Protein AF-A0A2R6KHN4-F1 (afdb_monomer)

Sequence (209 aa):
MDGQTFVEEIRSDKRTELDRLASEKALLAVTRADLSAGTILETVALTLEGLRATLEEWAGETAAGPAREAFAEGVAALGEERERIGAQLDAEPAGDPPAPVPTVREFEGTPERVGAAFVGHGLVFDGVLLQAVSFFVNEAERGRADLVRDLRSGASERVDEGGATLEAVCADADDWERADSAARAVVGAAYEDYRETLAGMGIDPKPVC

Mean predicted aligned error: 2.92 Å

Solvent-accessible surface area (backbone atoms only — not comparable to full-atom values): 10645 Å² total; per-residue (Å²): 136,50,25,67,60,52,54,50,50,51,51,63,75,43,37,70,50,49,56,50,42,40,29,84,62,27,58,41,29,76,36,73,65,47,91,42,75,64,45,51,51,37,49,51,36,34,39,33,49,45,45,26,54,49,29,49,51,49,30,70,74,42,65,94,50,66,67,24,51,51,25,49,51,48,28,52,54,30,48,53,54,35,52,62,49,51,76,75,48,98,64,82,75,84,82,77,45,51,78,34,45,67,61,40,64,72,49,84,50,70,46,22,35,38,22,12,57,21,35,15,41,18,58,49,47,34,21,45,31,54,40,52,27,52,48,25,53,75,72,66,37,59,71,62,20,51,53,35,48,54,51,32,49,55,28,50,51,38,26,54,50,24,18,58,42,44,55,75,69,41,87,51,70,68,39,47,52,42,13,49,53,31,15,50,48,22,42,49,46,33,43,48,52,42,38,53,46,26,46,74,72,75,38,74,70,62,74,86,127

pLDDT: mean 96.0, std 7.05, range [36.91, 98.88]

Secondary structure (DSSP, 8-state):
--HHHHHHHHHHHTHHHHHHHTSTHHHHHHTTT---HHHHHHHHHHHHHHHHHHHHHHHHHSPSSHHHHHHHHHHHHHHHHHHHHHTT-SS---SPPPTTHHHHTT--SHHHHHIIIIIIHHHHHHHHHHHHHHHHHHTT-HHHHHHHHHHHHHHHHHHHHHHHHHHHH--SHHHHHHHHHHHHHHHHHHHHHHHHHHHHTT--SSPP-

Radius of gyration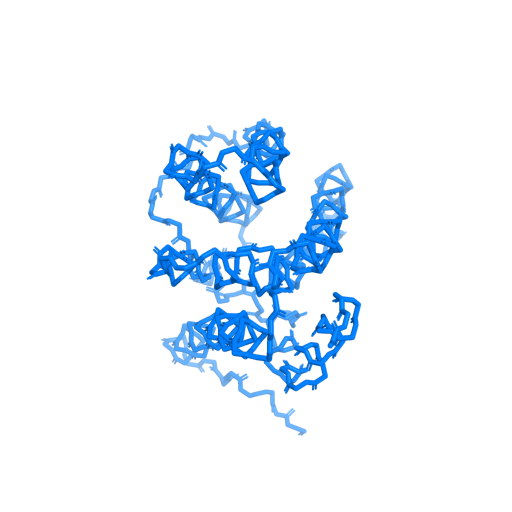: 16.44 Å; Cα contacts (8 Å, |Δi|>4): 298; chains: 1; bounding box: 42×33×44 Å

Structure (mmCIF, N/CA/C/O backbone):
data_AF-A0A2R6KHN4-F1
#
_entry.id   AF-A0A2R6KHN4-F1
#
loop_
_atom_site.group_PDB
_atom_site.id
_atom_site.type_symbol
_atom_site.label_atom_id
_atom_site.label_alt_id
_atom_site.label_comp_id
_atom_site.label_asym_id
_atom_site.label_entity_id
_atom_site.label_seq_id
_atom_site.pdbx_PDB_ins_code
_atom_site.Cartn_x
_atom_site.Cartn_y
_atom_site.Cartn_z
_atom_site.occupancy
_atom_site.B_iso_or_equiv
_atom_site.auth_seq_id
_atom_site.auth_comp_id
_atom_site.auth_asym_id
_atom_site.auth_atom_id
_atom_site.pdbx_PDB_model_num
ATOM 1 N N . MET A 1 1 ? 1.194 -6.419 -23.068 1.00 88.19 1 MET A N 1
ATOM 2 C CA . MET A 1 1 ? 0.317 -6.028 -21.954 1.00 88.19 1 MET A CA 1
ATOM 3 C C . MET A 1 1 ? 0.544 -4.546 -21.725 1.00 88.19 1 MET A C 1
ATOM 5 O O . MET A 1 1 ? 1.641 -4.088 -22.023 1.00 88.19 1 MET A O 1
ATOM 9 N N . ASP A 1 2 ? -0.483 -3.810 -21.324 1.00 95.50 2 ASP A N 1
ATOM 10 C CA . ASP A 1 2 ? -0.359 -2.425 -20.855 1.00 95.50 2 ASP A CA 1
ATOM 11 C C . ASP A 1 2 ? -0.608 -2.372 -19.342 1.00 95.50 2 ASP A C 1
ATOM 13 O O . ASP A 1 2 ? -1.112 -3.334 -18.752 1.00 95.50 2 ASP A O 1
ATOM 17 N N . GLY A 1 3 ? -0.216 -1.267 -18.713 1.00 96.62 3 GLY A N 1
ATOM 18 C CA . GLY A 1 3 ? -0.212 -1.111 -17.265 1.00 96.62 3 GLY A CA 1
ATOM 19 C C . GLY A 1 3 ? -1.612 -1.145 -16.664 1.00 96.62 3 GLY A C 1
ATOM 20 O O . GLY A 1 3 ? -1.812 -1.721 -15.595 1.00 96.62 3 GLY A O 1
ATOM 21 N N . GLN A 1 4 ? -2.604 -0.595 -17.367 1.00 97.06 4 GLN A N 1
ATOM 22 C CA . GLN A 1 4 ? -3.991 -0.649 -16.912 1.00 97.06 4 GLN A CA 1
ATOM 23 C C . GLN A 1 4 ? -4.519 -2.089 -16.935 1.00 97.06 4 GLN A C 1
ATOM 25 O O . GLN A 1 4 ? -5.078 -2.555 -15.941 1.00 97.06 4 GLN A O 1
ATOM 30 N N . THR A 1 5 ? -4.293 -2.809 -18.036 1.00 98.00 5 THR A N 1
ATOM 31 C CA . THR A 1 5 ? -4.670 -4.222 -18.166 1.00 98.00 5 THR A CA 1
ATOM 32 C C . THR A 1 5 ? -4.013 -5.064 -17.072 1.00 98.00 5 THR A C 1
ATOM 34 O O . THR A 1 5 ? -4.685 -5.876 -16.443 1.00 98.00 5 THR A O 1
ATOM 37 N N . PHE A 1 6 ? -2.73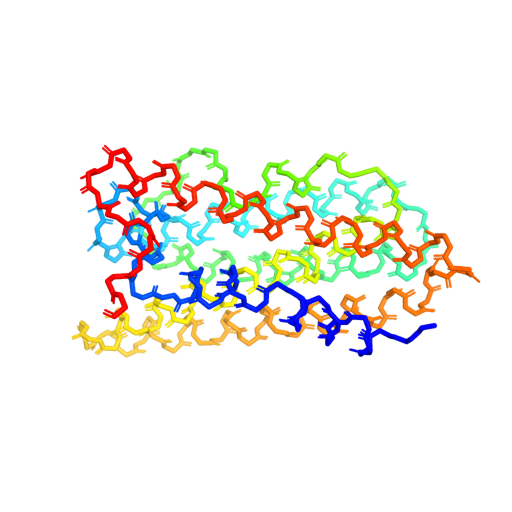2 -4.822 -16.776 1.00 98.44 6 PHE A N 1
ATOM 38 C CA . PHE A 1 6 ? -2.019 -5.480 -15.680 1.00 98.44 6 PHE A CA 1
ATOM 39 C C . PHE A 1 6 ? -2.718 -5.282 -14.325 1.00 98.44 6 PHE A C 1
ATOM 41 O O . PHE A 1 6 ? -3.030 -6.250 -13.630 1.00 98.44 6 PHE A O 1
ATOM 48 N N . VAL A 1 7 ? -3.022 -4.034 -13.950 1.00 98.50 7 VAL A N 1
ATOM 49 C CA . VAL A 1 7 ? -3.695 -3.726 -12.673 1.00 98.50 7 VAL A CA 1
ATOM 50 C C . VAL A 1 7 ? -5.078 -4.382 -12.600 1.00 98.50 7 VAL A C 1
ATOM 52 O O . VAL A 1 7 ? -5.467 -4.912 -11.554 1.00 98.50 7 VAL A O 1
ATOM 55 N N . GLU A 1 8 ? -5.833 -4.357 -13.699 1.00 98.25 8 GLU A N 1
ATOM 56 C CA . GLU A 1 8 ? -7.152 -4.986 -13.789 1.00 98.25 8 GLU A CA 1
ATOM 57 C C . GLU A 1 8 ? -7.081 -6.512 -13.639 1.00 98.25 8 GLU A C 1
ATOM 59 O O . GLU A 1 8 ? -7.911 -7.092 -12.930 1.00 98.25 8 GLU A O 1
ATOM 64 N N . GLU A 1 9 ? -6.077 -7.165 -14.227 1.00 98.31 9 GLU A N 1
ATOM 65 C CA . GLU A 1 9 ? -5.857 -8.607 -14.083 1.00 98.31 9 GLU A CA 1
ATOM 66 C C . GLU A 1 9 ? -5.551 -8.996 -12.632 1.00 98.31 9 GLU A C 1
ATOM 68 O O . GLU A 1 9 ? -6.182 -9.922 -12.109 1.00 98.31 9 GLU A O 1
ATOM 73 N N . ILE A 1 10 ? -4.677 -8.251 -11.944 1.00 98.50 10 ILE A N 1
ATOM 74 C CA . ILE A 1 10 ? -4.386 -8.473 -10.518 1.00 98.50 10 ILE A CA 1
ATOM 75 C C . ILE A 1 10 ? -5.655 -8.311 -9.677 1.00 98.50 10 ILE A C 1
ATOM 77 O O . ILE A 1 10 ? -5.981 -9.190 -8.876 1.00 98.50 10 ILE A O 1
ATOM 81 N N . ARG A 1 11 ? -6.408 -7.217 -9.876 1.00 98.12 11 ARG A N 1
ATOM 82 C CA . ARG A 1 11 ? -7.670 -6.967 -9.158 1.00 98.12 11 ARG A CA 1
ATOM 83 C C . ARG A 1 11 ? -8.686 -8.080 -9.389 1.00 98.12 11 ARG A C 1
ATOM 85 O O . ARG A 1 11 ? -9.368 -8.485 -8.450 1.00 98.12 11 ARG A O 1
ATOM 92 N N . SER A 1 12 ? -8.809 -8.559 -10.624 1.00 98.06 12 SER A N 1
ATOM 93 C CA . SER A 1 12 ? -9.770 -9.598 -10.987 1.00 98.06 12 SER A CA 1
ATOM 94 C C . SER A 1 12 ? -9.399 -10.952 -10.384 1.00 98.06 12 SER A C 1
ATOM 96 O O . SER A 1 12 ? -10.256 -11.610 -9.789 1.00 98.06 12 SER A O 1
ATOM 98 N N . ASP A 1 13 ? -8.138 -11.370 -10.510 1.00 98.12 13 ASP A N 1
ATOM 99 C CA . ASP A 1 13 ? -7.684 -12.666 -9.999 1.00 98.12 13 ASP A CA 1
ATOM 100 C C . ASP A 1 13 ? -7.669 -12.708 -8.469 1.00 98.12 13 ASP A C 1
ATOM 102 O O . ASP A 1 13 ? -8.169 -13.658 -7.867 1.00 98.12 13 ASP A O 1
ATOM 106 N N . LYS A 1 14 ? -7.173 -11.640 -7.833 1.00 98.19 14 LYS A N 1
ATOM 107 C CA . LYS A 1 14 ? -7.073 -11.519 -6.372 1.00 98.19 14 LYS A CA 1
ATOM 108 C C . LYS A 1 14 ? -8.294 -10.908 -5.708 1.00 98.19 14 LYS A C 1
ATOM 110 O O . LYS A 1 14 ? -8.234 -10.544 -4.536 1.00 98.19 14 LYS A O 1
ATOM 115 N N . ARG A 1 15 ? -9.422 -10.816 -6.415 1.00 97.56 15 ARG A N 1
ATOM 116 C CA . ARG A 1 15 ? -10.643 -10.179 -5.904 1.00 97.56 15 ARG A CA 1
ATOM 117 C C . ARG A 1 15 ? -11.072 -10.737 -4.551 1.00 97.56 15 ARG A C 1
ATOM 119 O O . ARG A 1 15 ? -11.425 -9.974 -3.666 1.00 97.56 15 ARG A O 1
ATOM 126 N N . THR A 1 16 ? -11.038 -12.059 -4.378 1.00 96.00 16 THR A N 1
ATOM 127 C CA . THR A 1 16 ? -11.494 -12.680 -3.124 1.00 96.00 16 THR A CA 1
ATOM 128 C C . THR A 1 16 ? -10.612 -12.264 -1.951 1.00 96.00 16 THR A C 1
ATOM 130 O O . THR A 1 16 ? -11.123 -11.923 -0.887 1.00 96.00 16 THR A O 1
ATOM 133 N N . GLU A 1 17 ? -9.297 -12.298 -2.134 1.00 97.62 17 GLU A N 1
ATOM 134 C CA . GLU A 1 17 ? -8.315 -11.879 -1.143 1.00 97.62 17 GLU A CA 1
ATOM 135 C C . GLU A 1 17 ? -8.441 -10.380 -0.845 1.00 97.62 17 GLU A C 1
ATOM 137 O O . GLU A 1 17 ? -8.559 -10.001 0.318 1.00 97.62 17 GLU A O 1
ATOM 142 N N . LEU A 1 18 ? -8.516 -9.536 -1.877 1.00 97.94 18 LEU A N 1
ATOM 143 C CA . LEU A 1 18 ? -8.668 -8.086 -1.736 1.00 97.94 18 LEU A CA 1
ATOM 144 C C . LEU A 1 18 ? -9.980 -7.708 -1.031 1.00 97.94 18 LEU A C 1
ATOM 146 O O . LEU A 1 18 ? -9.959 -6.896 -0.111 1.00 97.94 18 LEU A O 1
ATOM 150 N N . ASP A 1 19 ? -11.102 -8.357 -1.355 1.00 96.44 19 ASP A N 1
ATOM 151 C CA . ASP A 1 19 ? -12.388 -8.136 -0.677 1.00 96.44 19 ASP A CA 1
ATOM 152 C C . ASP A 1 19 ? -12.317 -8.500 0.820 1.00 96.44 19 ASP A C 1
ATOM 154 O O . ASP A 1 19 ? -12.990 -7.898 1.660 1.00 96.44 19 ASP A O 1
ATOM 158 N N . ARG A 1 20 ? -11.502 -9.498 1.188 1.00 95.06 20 ARG A N 1
ATOM 159 C CA . ARG A 1 20 ? -11.277 -9.885 2.593 1.00 95.06 20 ARG A CA 1
ATOM 160 C C . ARG A 1 20 ? -10.390 -8.874 3.306 1.00 95.06 20 ARG A C 1
ATOM 162 O O . ARG A 1 20 ? -10.719 -8.473 4.424 1.00 95.06 20 ARG A O 1
ATOM 169 N N . LEU A 1 21 ? -9.320 -8.444 2.645 1.00 96.00 21 LEU A N 1
ATOM 170 C CA . LEU A 1 21 ? -8.391 -7.420 3.124 1.00 96.00 21 LEU A CA 1
ATOM 171 C C . LEU A 1 21 ? -9.031 -6.025 3.200 1.00 96.00 21 LEU A C 1
ATOM 173 O O . LEU A 1 21 ? -8.544 -5.173 3.932 1.00 96.00 21 LEU A O 1
ATOM 177 N N . ALA A 1 22 ? -10.155 -5.812 2.517 1.00 95.56 22 ALA A N 1
ATOM 178 C CA . ALA A 1 22 ? -10.977 -4.609 2.602 1.00 95.56 22 ALA A CA 1
ATOM 179 C C . ALA A 1 22 ? -12.238 -4.788 3.470 1.00 95.56 22 ALA A C 1
ATOM 181 O O . ALA A 1 22 ? -13.114 -3.925 3.454 1.00 95.56 22 ALA A O 1
ATOM 182 N N . SER A 1 23 ? -12.377 -5.895 4.209 1.00 94.38 23 SER A N 1
ATOM 183 C CA . SER A 1 23 ? -13.542 -6.156 5.074 1.00 94.38 23 SER A CA 1
ATOM 184 C C . SER A 1 23 ? -13.407 -5.511 6.456 1.00 94.38 23 SER A C 1
ATOM 186 O O . SER A 1 23 ? -12.303 -5.215 6.891 1.00 94.38 23 SER A O 1
ATOM 188 N N . GLU A 1 24 ? -14.499 -5.391 7.216 1.00 89.12 24 GLU A N 1
ATOM 189 C CA . GLU A 1 24 ? -14.478 -4.868 8.602 1.00 89.12 24 GLU A CA 1
ATOM 190 C C . GLU A 1 24 ? -13.469 -5.592 9.515 1.00 89.12 24 GLU A C 1
ATOM 192 O O . GLU A 1 24 ? -12.902 -5.006 10.436 1.00 89.12 24 GLU A O 1
ATOM 197 N N . LYS A 1 25 ? -13.192 -6.874 9.237 1.00 90.94 25 LYS A N 1
ATOM 198 C CA . LYS A 1 25 ? -12.211 -7.672 9.984 1.00 90.94 25 LYS A CA 1
ATOM 199 C C . LYS A 1 25 ? -10.756 -7.321 9.652 1.00 90.94 25 LYS A C 1
ATOM 201 O O . LYS A 1 25 ? -9.865 -7.783 10.356 1.00 90.94 25 LYS A O 1
ATOM 206 N N . ALA A 1 26 ? -10.495 -6.550 8.597 1.00 90.00 26 ALA A N 1
ATOM 207 C CA . ALA A 1 26 ? -9.141 -6.170 8.206 1.00 90.00 26 ALA A CA 1
ATOM 208 C C . ALA A 1 26 ? -8.448 -5.365 9.305 1.00 90.00 26 ALA A C 1
ATOM 210 O O . ALA A 1 26 ? -7.316 -5.686 9.650 1.00 90.00 26 ALA A O 1
ATOM 211 N N . LEU A 1 27 ? -9.150 -4.407 9.929 1.00 92.25 27 LEU A N 1
ATOM 212 C CA . LEU A 1 27 ? -8.589 -3.652 11.052 1.00 92.25 27 LEU A CA 1
ATOM 213 C C . LEU A 1 27 ? -8.263 -4.554 12.242 1.00 92.25 27 LEU A C 1
ATOM 215 O O . LEU A 1 27 ? -7.188 -4.424 12.806 1.00 92.25 27 LEU A O 1
ATOM 219 N N . LEU A 1 28 ? -9.131 -5.520 12.570 1.00 92.44 28 LEU A N 1
ATOM 220 C CA . LEU A 1 28 ? -8.852 -6.487 13.641 1.00 92.44 28 LEU A CA 1
ATOM 221 C C . LEU A 1 28 ? -7.560 -7.265 13.388 1.00 92.44 28 LEU A C 1
ATOM 223 O O . LEU A 1 28 ? -6.801 -7.498 14.326 1.00 92.44 28 LEU A O 1
ATOM 227 N N . ALA A 1 29 ? -7.322 -7.668 12.139 1.00 92.25 29 ALA A N 1
ATOM 228 C CA . ALA A 1 29 ? -6.103 -8.368 11.770 1.00 92.25 29 ALA A CA 1
ATOM 229 C C . ALA A 1 29 ? -4.881 -7.448 11.894 1.00 92.25 29 ALA A C 1
ATOM 231 O O . ALA A 1 29 ? -3.979 -7.732 12.679 1.00 92.25 29 ALA A O 1
ATOM 232 N N . VAL A 1 30 ? -4.874 -6.307 11.199 1.00 89.50 30 VAL A N 1
ATOM 233 C CA . VAL A 1 30 ? -3.680 -5.446 11.149 1.00 89.50 30 VAL A CA 1
ATOM 234 C C . VAL A 1 30 ? -3.340 -4.818 12.504 1.00 89.50 30 VAL A C 1
ATOM 236 O O . VAL A 1 30 ? -2.164 -4.631 12.800 1.00 89.50 30 VAL A O 1
ATOM 239 N N . THR A 1 31 ? -4.332 -4.565 13.368 1.00 91.81 31 THR A N 1
ATOM 240 C CA . THR A 1 31 ? -4.103 -4.027 14.721 1.00 91.81 31 THR A CA 1
ATOM 241 C C . THR A 1 31 ? -4.014 -5.095 15.810 1.00 91.81 31 THR A C 1
ATOM 243 O O . THR A 1 31 ? -3.959 -4.772 16.997 1.00 91.81 31 THR A O 1
ATOM 246 N N . ARG A 1 32 ? -4.012 -6.383 15.443 1.00 89.25 32 ARG A N 1
ATOM 247 C CA . ARG A 1 32 ? -3.953 -7.511 16.387 1.00 89.25 32 ARG A CA 1
ATOM 248 C C . ARG A 1 32 ? -5.001 -7.414 17.510 1.00 89.25 32 ARG A C 1
ATOM 250 O O . ARG A 1 32 ? -4.704 -7.664 18.676 1.00 89.25 32 ARG A O 1
ATOM 257 N N . ALA A 1 33 ? -6.240 -7.103 17.124 1.00 88.75 33 ALA A N 1
ATOM 258 C CA . ALA A 1 33 ? -7.430 -6.908 17.963 1.00 88.75 33 ALA A CA 1
ATOM 259 C C . ALA A 1 33 ? -7.472 -5.638 18.831 1.00 88.75 33 ALA A C 1
ATOM 261 O O . ALA A 1 33 ? -8.489 -5.403 19.489 1.00 88.75 33 ALA A O 1
ATOM 262 N N . ASP A 1 34 ? -6.444 -4.790 18.811 1.00 92.12 34 ASP A N 1
ATOM 263 C CA . ASP A 1 34 ? -6.503 -3.486 19.468 1.00 92.12 34 ASP A CA 1
ATOM 264 C C . ASP A 1 34 ? -7.070 -2.427 18.510 1.00 92.12 34 ASP A C 1
ATOM 266 O O . ASP A 1 34 ? -6.362 -1.811 17.715 1.00 92.12 34 ASP A O 1
ATOM 270 N N . LEU A 1 35 ? -8.394 -2.258 18.529 1.00 92.06 35 LEU A N 1
ATOM 271 C CA . LEU A 1 35 ? -9.104 -1.280 17.697 1.00 92.06 35 LEU A CA 1
ATOM 272 C C . LEU A 1 35 ? -9.161 0.098 18.364 1.00 92.06 35 LEU A C 1
ATOM 274 O O . LEU A 1 35 ? -10.237 0.605 18.684 1.00 92.06 35 LEU A O 1
ATOM 278 N N . SER A 1 36 ? -7.996 0.707 18.564 1.00 95.19 36 SER A N 1
ATOM 279 C CA . SER A 1 36 ? -7.885 2.101 18.987 1.00 95.19 36 SER A CA 1
ATOM 280 C C . SER A 1 36 ? -7.469 2.999 17.818 1.00 95.19 36 SER A C 1
ATOM 282 O O . SER A 1 36 ? -6.749 2.576 16.912 1.00 95.19 36 SER A O 1
ATOM 284 N N . ALA A 1 37 ? -7.884 4.269 17.851 1.00 96.00 37 ALA A N 1
ATOM 285 C CA . ALA A 1 37 ? -7.446 5.266 16.873 1.00 96.00 37 ALA A CA 1
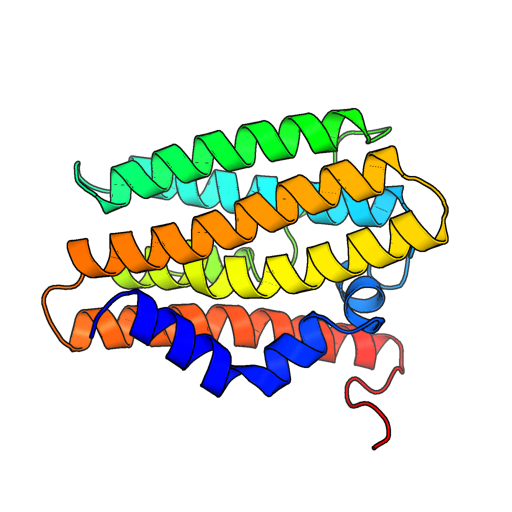ATOM 286 C C . ALA A 1 37 ? -5.912 5.362 16.790 1.00 96.00 37 ALA A C 1
ATOM 288 O O . ALA A 1 37 ? -5.361 5.455 15.695 1.00 96.00 37 ALA A O 1
ATOM 289 N N . GLY A 1 38 ? -5.232 5.307 17.942 1.00 96.06 38 GLY A N 1
ATOM 290 C CA . GLY A 1 38 ? -3.772 5.346 18.020 1.00 96.06 38 GLY A CA 1
ATOM 291 C C . GLY A 1 38 ? -3.133 4.144 17.332 1.00 96.06 38 GLY A C 1
ATOM 292 O O . GLY A 1 38 ? -2.288 4.328 16.465 1.00 96.06 38 GLY A O 1
ATOM 293 N N . THR A 1 39 ? -3.606 2.932 17.628 1.00 96.38 39 THR A N 1
ATOM 294 C CA . THR A 1 39 ? -3.071 1.683 17.061 1.00 96.38 39 THR A CA 1
ATOM 295 C C . THR A 1 39 ? -3.275 1.610 15.545 1.00 96.38 39 THR A C 1
ATOM 297 O O . THR A 1 39 ? -2.389 1.167 14.811 1.00 96.38 39 THR A O 1
ATOM 300 N N . ILE A 1 40 ? -4.417 2.094 15.043 1.00 97.06 40 ILE A N 1
ATOM 301 C CA . ILE A 1 40 ? -4.679 2.185 13.598 1.00 97.06 40 ILE A CA 1
ATOM 302 C C . ILE A 1 40 ? -3.689 3.150 12.934 1.00 97.06 40 ILE A C 1
ATOM 304 O O . ILE A 1 40 ? -3.060 2.795 11.937 1.00 97.06 40 ILE A O 1
ATOM 308 N N . LEU A 1 41 ? -3.529 4.359 13.482 1.00 97.75 41 LEU A N 1
ATOM 309 C CA . LEU A 1 41 ? -2.608 5.360 12.935 1.00 97.75 41 LEU A CA 1
ATOM 310 C C . LEU A 1 41 ? -1.147 4.904 13.023 1.00 97.75 41 LEU A C 1
ATOM 312 O O . LEU A 1 41 ? -0.391 5.138 12.085 1.00 97.75 41 LEU A O 1
ATOM 316 N N . GLU A 1 42 ? -0.761 4.219 14.097 1.00 97.62 42 GLU A N 1
ATOM 317 C CA . GLU A 1 42 ? 0.576 3.645 14.262 1.00 97.62 42 GLU A CA 1
ATOM 318 C C . GLU A 1 42 ? 0.847 2.568 13.205 1.00 97.62 42 GLU A C 1
ATOM 320 O O . GLU A 1 42 ? 1.883 2.593 12.546 1.00 97.62 42 GLU A O 1
ATOM 325 N N . THR A 1 43 ? -0.120 1.680 12.959 1.00 97.00 43 THR A N 1
ATOM 326 C CA . THR A 1 43 ? -0.021 0.648 11.913 1.00 97.00 43 THR A CA 1
ATOM 327 C C . THR A 1 43 ? 0.158 1.272 10.525 1.00 97.00 43 THR A C 1
ATOM 329 O O . THR A 1 43 ? 1.012 0.843 9.744 1.00 97.00 43 THR A O 1
ATOM 332 N N . VAL A 1 44 ? -0.613 2.321 10.218 1.00 98.12 44 VAL A N 1
ATOM 333 C CA . VAL A 1 44 ? -0.474 3.097 8.975 1.00 98.12 44 VAL A CA 1
ATOM 334 C C . VAL A 1 44 ? 0.912 3.742 8.901 1.00 98.12 44 VAL A C 1
ATOM 336 O O . VAL A 1 44 ? 1.578 3.634 7.875 1.00 98.12 44 VAL A O 1
ATOM 339 N N . ALA A 1 45 ? 1.379 4.359 9.987 1.00 98.44 45 ALA A N 1
ATOM 340 C CA . ALA A 1 45 ? 2.678 5.017 10.047 1.00 98.44 45 ALA A CA 1
ATOM 341 C C . ALA A 1 45 ? 3.842 4.043 9.799 1.00 98.44 45 ALA A C 1
ATOM 343 O O . ALA A 1 45 ? 4.700 4.332 8.966 1.00 98.44 45 ALA A O 1
ATOM 344 N N . LEU A 1 46 ? 3.834 2.878 10.455 1.00 98.25 46 LEU A N 1
ATOM 345 C CA . LEU A 1 46 ? 4.839 1.827 10.263 1.00 98.25 46 LEU A CA 1
ATOM 346 C C . LEU A 1 46 ? 4.827 1.286 8.828 1.00 98.25 46 LEU A C 1
ATOM 348 O O . LEU A 1 46 ? 5.885 1.046 8.251 1.00 98.25 46 LEU A O 1
ATOM 352 N N . THR A 1 47 ? 3.644 1.144 8.223 1.00 98.38 47 THR A N 1
ATOM 353 C CA . THR A 1 47 ? 3.510 0.713 6.821 1.00 98.38 47 THR A CA 1
ATOM 354 C C . THR A 1 47 ? 4.145 1.725 5.865 1.00 98.38 47 THR A C 1
ATOM 356 O O . THR A 1 47 ? 4.964 1.351 5.024 1.00 98.38 47 THR A O 1
ATOM 359 N N . LEU A 1 48 ? 3.810 3.013 6.018 1.00 98.56 48 LE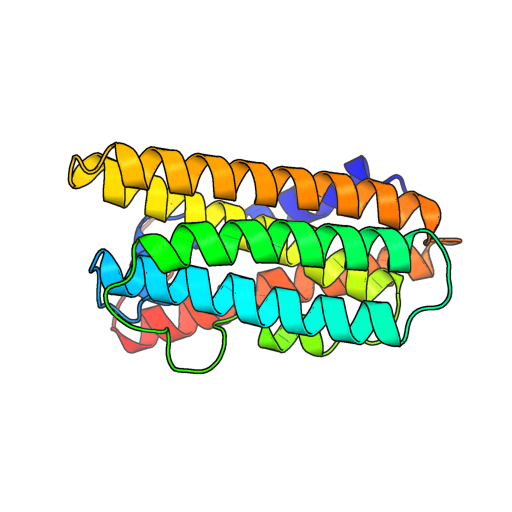U A N 1
ATOM 360 C CA . LEU A 1 48 ? 4.359 4.098 5.198 1.00 98.56 48 LEU A CA 1
ATOM 361 C C . LEU A 1 48 ? 5.881 4.192 5.338 1.00 98.56 48 LEU A C 1
ATOM 363 O O . LEU A 1 48 ? 6.590 4.324 4.343 1.00 98.56 48 LEU A O 1
ATOM 367 N N . GLU A 1 49 ? 6.384 4.106 6.567 1.00 98.38 49 GLU A N 1
ATOM 368 C CA . GLU A 1 49 ? 7.809 4.196 6.877 1.00 98.38 49 GLU A CA 1
ATOM 369 C C . GLU A 1 49 ? 8.599 3.011 6.311 1.00 98.38 49 GLU A C 1
ATOM 371 O O . GLU A 1 49 ? 9.615 3.212 5.643 1.00 98.38 49 GLU A O 1
ATOM 376 N N . GLY A 1 50 ? 8.100 1.786 6.492 1.00 98.56 50 GLY A N 1
ATOM 377 C CA . GLY A 1 50 ? 8.738 0.586 5.958 1.00 98.56 50 GLY A CA 1
ATOM 378 C C . GLY A 1 50 ? 8.750 0.540 4.428 1.00 98.56 50 GLY A C 1
ATOM 379 O O . GLY A 1 50 ? 9.776 0.204 3.826 1.00 98.56 50 GLY A O 1
ATOM 380 N N . LEU A 1 51 ? 7.643 0.922 3.780 1.00 98.69 51 LEU A N 1
ATOM 381 C CA . LEU A 1 51 ? 7.602 1.009 2.321 1.00 98.69 51 LEU A CA 1
ATOM 382 C C . LEU A 1 51 ? 8.536 2.114 1.812 1.00 98.69 51 LEU A C 1
ATOM 384 O O . LEU A 1 51 ? 9.311 1.873 0.889 1.00 98.69 51 LEU A O 1
ATOM 388 N N . ARG A 1 52 ? 8.525 3.296 2.441 1.00 98.75 52 ARG A N 1
ATOM 389 C CA . ARG A 1 52 ? 9.411 4.408 2.072 1.00 98.75 52 ARG A CA 1
ATOM 390 C C . ARG A 1 52 ? 10.880 4.007 2.157 1.00 98.75 52 ARG A C 1
ATOM 392 O O . ARG A 1 52 ? 11.616 4.258 1.209 1.00 98.75 52 ARG A O 1
ATOM 399 N N . ALA A 1 53 ? 11.297 3.373 3.253 1.00 98.69 53 ALA A N 1
ATOM 400 C CA . ALA A 1 53 ? 12.673 2.909 3.423 1.00 98.69 53 ALA A CA 1
ATOM 401 C C . ALA A 1 53 ? 13.077 1.906 2.328 1.00 98.69 53 ALA A C 1
ATOM 403 O O . ALA A 1 53 ? 14.193 1.956 1.814 1.00 98.69 53 ALA A O 1
ATOM 404 N N . THR A 1 54 ? 12.147 1.033 1.927 1.00 98.75 54 THR A N 1
ATOM 405 C CA . THR A 1 54 ? 12.354 0.073 0.834 1.00 98.75 54 THR A CA 1
ATOM 406 C C . THR A 1 54 ? 12.529 0.781 -0.513 1.00 98.75 54 THR A C 1
ATOM 408 O O . THR A 1 54 ? 13.477 0.492 -1.242 1.00 98.75 54 THR A O 1
ATOM 411 N N . LEU A 1 55 ? 11.670 1.756 -0.832 1.00 98.81 55 LEU A N 1
ATOM 412 C CA . LEU A 1 55 ? 11.785 2.531 -2.071 1.00 98.81 55 LEU A CA 1
ATOM 413 C C . LEU A 1 55 ? 13.051 3.398 -2.108 1.00 98.81 55 LEU A C 1
ATOM 415 O O . LEU A 1 55 ? 13.663 3.530 -3.164 1.00 98.81 55 LEU A O 1
ATOM 419 N N . GLU A 1 56 ? 13.474 3.962 -0.974 1.00 98.75 56 GLU A N 1
ATOM 420 C CA . GLU A 1 56 ? 14.690 4.780 -0.877 1.00 98.75 56 GLU A CA 1
ATOM 421 C C . GLU A 1 56 ? 15.949 3.959 -1.180 1.00 98.75 56 GLU A C 1
ATOM 423 O O . GLU A 1 56 ? 16.806 4.386 -1.960 1.00 98.75 56 GLU A O 1
ATOM 428 N N . GLU A 1 57 ? 16.028 2.748 -0.631 1.00 98.62 57 GLU A N 1
ATOM 429 C CA . GLU A 1 57 ? 17.093 1.791 -0.929 1.00 98.62 57 GLU A CA 1
ATOM 430 C C . GLU A 1 57 ? 17.113 1.427 -2.418 1.00 98.62 57 GLU A C 1
ATOM 432 O O . GLU A 1 57 ? 18.139 1.577 -3.088 1.00 98.62 57 GLU A O 1
ATOM 437 N N . TRP A 1 58 ? 15.963 1.044 -2.978 1.00 98.62 58 TRP A N 1
ATOM 438 C CA . TRP A 1 58 ? 15.868 0.678 -4.390 1.00 98.62 58 TRP A CA 1
ATOM 439 C C . TRP A 1 58 ? 16.169 1.843 -5.330 1.00 98.62 58 TRP A C 1
ATOM 441 O O . TRP A 1 58 ? 16.824 1.642 -6.355 1.00 98.62 58 TRP A O 1
ATOM 451 N N . ALA A 1 59 ? 15.756 3.065 -4.994 1.00 98.31 59 ALA A N 1
ATOM 452 C CA . ALA A 1 59 ? 16.121 4.261 -5.745 1.00 98.31 59 ALA A CA 1
ATOM 453 C C . ALA A 1 59 ? 17.643 4.478 -5.742 1.00 98.31 59 ALA A C 1
ATOM 455 O O . ALA A 1 59 ? 18.205 4.903 -6.752 1.00 98.31 59 ALA A O 1
ATOM 456 N N . GLY A 1 60 ? 18.330 4.161 -4.640 1.00 97.56 60 GLY A N 1
ATOM 457 C CA . GLY A 1 60 ? 19.790 4.205 -4.539 1.00 97.56 60 GLY A CA 1
ATOM 458 C C . GLY A 1 60 ? 20.495 3.234 -5.490 1.00 97.56 60 GLY A C 1
ATOM 459 O O . GLY A 1 60 ? 21.463 3.621 -6.150 1.00 97.56 60 GLY A O 1
ATOM 460 N N . GLU A 1 61 ? 19.975 2.012 -5.600 1.00 96.94 61 GLU A N 1
ATOM 461 C CA . GLU A 1 61 ? 20.543 0.907 -6.388 1.00 96.94 61 GLU A CA 1
ATOM 462 C C . GLU A 1 61 ? 20.178 0.941 -7.879 1.00 96.94 61 GLU A C 1
ATOM 464 O O . GLU A 1 61 ? 20.921 0.433 -8.720 1.00 96.94 61 GLU A O 1
ATOM 469 N N . THR A 1 62 ? 19.030 1.527 -8.220 1.00 96.06 62 THR A N 1
ATOM 470 C CA . THR A 1 62 ? 18.493 1.506 -9.586 1.00 96.06 62 THR A CA 1
ATOM 471 C C . THR A 1 62 ? 19.186 2.552 -10.457 1.00 96.06 62 THR A C 1
ATOM 473 O O . THR A 1 62 ? 19.396 3.696 -10.045 1.00 96.06 62 THR A O 1
ATOM 476 N N . ALA A 1 63 ? 19.548 2.183 -11.688 1.00 94.69 63 ALA A N 1
ATOM 477 C CA . ALA A 1 63 ? 20.109 3.119 -12.661 1.00 94.69 63 ALA A CA 1
ATOM 478 C C . ALA A 1 63 ? 19.119 4.252 -12.995 1.00 94.69 63 ALA A C 1
ATOM 480 O O . ALA A 1 63 ? 17.910 4.102 -12.843 1.00 94.69 63 ALA A O 1
ATOM 481 N N . ALA A 1 64 ? 19.630 5.394 -13.462 1.00 95.25 64 ALA A N 1
ATOM 482 C CA . ALA A 1 64 ? 18.777 6.506 -13.880 1.00 95.25 64 ALA A CA 1
ATOM 483 C C . ALA A 1 64 ? 17.805 6.071 -14.991 1.00 95.25 64 ALA A C 1
ATOM 485 O O . ALA A 1 64 ? 18.219 5.460 -15.978 1.00 95.25 64 ALA A O 1
ATOM 486 N N . GLY A 1 65 ? 16.526 6.394 -14.814 1.00 97.12 65 GLY A N 1
ATOM 487 C CA . GLY A 1 65 ? 15.443 6.007 -15.707 1.00 97.12 65 GLY A CA 1
ATOM 488 C C . GLY A 1 65 ? 14.099 5.947 -14.974 1.00 97.12 65 GLY A C 1
ATOM 489 O O . GLY A 1 65 ? 14.053 6.234 -13.774 1.00 97.12 65 GLY A O 1
ATOM 490 N N . PRO A 1 66 ? 13.030 5.517 -15.670 1.00 97.94 66 PRO A N 1
ATOM 491 C CA . PRO A 1 66 ? 11.655 5.603 -15.173 1.00 97.94 66 PRO A CA 1
ATOM 492 C C . PRO A 1 66 ? 11.436 4.940 -13.808 1.00 97.94 66 PRO A C 1
ATOM 494 O O . PRO A 1 66 ? 10.812 5.526 -12.936 1.00 97.94 66 PRO A O 1
ATOM 497 N N . ALA A 1 67 ? 12.018 3.758 -13.569 1.00 98.00 67 ALA A N 1
ATOM 498 C CA . ALA A 1 67 ? 11.885 3.083 -12.275 1.00 98.00 67 ALA A CA 1
ATOM 499 C C . ALA A 1 67 ? 12.506 3.871 -11.114 1.00 98.00 67 ALA A C 1
ATOM 501 O O . ALA A 1 67 ? 11.918 3.958 -10.042 1.00 98.00 67 ALA A O 1
ATOM 502 N N . ARG A 1 68 ? 13.697 4.453 -11.310 1.00 98.50 68 ARG A N 1
ATOM 503 C CA . ARG A 1 68 ? 14.353 5.248 -10.263 1.00 98.50 68 ARG A CA 1
ATOM 504 C C . ARG A 1 68 ? 13.561 6.522 -9.967 1.00 98.50 68 ARG A C 1
ATOM 506 O O . ARG A 1 68 ? 13.500 6.924 -8.810 1.00 98.50 68 ARG A O 1
ATOM 513 N N . GLU A 1 69 ? 13.000 7.146 -11.001 1.00 98.56 69 GLU A N 1
ATOM 514 C CA . GLU A 1 69 ? 12.134 8.323 -10.875 1.00 98.56 69 GLU A CA 1
ATOM 515 C C . GLU A 1 69 ? 10.877 7.978 -10.068 1.00 98.56 69 GLU A C 1
ATOM 517 O O . GLU A 1 69 ? 10.670 8.589 -9.023 1.00 98.56 69 GLU A O 1
ATOM 522 N N . ALA A 1 70 ? 10.157 6.915 -10.440 1.00 98.69 70 ALA A N 1
ATOM 523 C CA . ALA A 1 70 ? 8.982 6.440 -9.706 1.00 98.69 70 ALA A CA 1
ATOM 524 C C . ALA A 1 70 ? 9.300 6.095 -8.239 1.00 98.69 70 ALA A C 1
ATOM 526 O O . ALA A 1 70 ? 8.586 6.482 -7.316 1.00 98.69 70 ALA A O 1
ATOM 527 N N . PHE A 1 71 ? 10.423 5.416 -7.970 1.00 98.81 71 PHE A N 1
ATOM 528 C CA . PHE A 1 71 ? 10.841 5.137 -6.591 1.00 98.81 71 PHE A CA 1
ATOM 529 C C . PHE A 1 71 ? 11.112 6.420 -5.798 1.00 98.81 71 PHE A C 1
ATOM 531 O O . PHE A 1 71 ? 10.701 6.517 -4.645 1.00 98.81 71 PHE A O 1
ATOM 538 N N . ALA A 1 72 ? 11.769 7.416 -6.395 1.00 98.75 72 ALA A N 1
ATOM 539 C CA . ALA A 1 72 ? 12.044 8.688 -5.732 1.00 98.75 72 ALA A CA 1
ATOM 540 C C . ALA A 1 72 ? 10.767 9.512 -5.478 1.00 98.75 72 ALA A C 1
ATOM 542 O O . ALA A 1 72 ? 10.631 10.109 -4.407 1.00 98.75 72 ALA A O 1
ATOM 543 N N . GLU A 1 73 ? 9.828 9.522 -6.426 1.00 98.62 73 GLU A N 1
ATOM 544 C CA . GLU A 1 73 ? 8.517 10.162 -6.271 1.00 98.62 73 GLU A CA 1
ATOM 545 C C . GLU A 1 73 ? 7.698 9.473 -5.171 1.00 98.62 73 GLU A C 1
ATOM 547 O O . GLU A 1 73 ? 7.214 10.140 -4.251 1.00 98.62 73 GLU A O 1
ATOM 552 N N . GLY A 1 74 ? 7.669 8.137 -5.166 1.00 98.62 74 GLY A N 1
ATOM 553 C CA . GLY A 1 74 ? 7.069 7.342 -4.098 1.00 98.62 74 GLY A CA 1
ATOM 554 C C . GLY A 1 74 ? 7.677 7.631 -2.720 1.00 98.62 74 GLY A C 1
ATOM 555 O O . GLY A 1 74 ? 6.941 7.792 -1.746 1.00 98.62 74 GLY A O 1
ATOM 556 N N . VAL A 1 75 ? 9.004 7.774 -2.617 1.00 98.88 75 VAL A N 1
ATOM 557 C CA . VAL A 1 75 ? 9.681 8.162 -1.362 1.00 98.88 75 VAL A CA 1
ATOM 558 C C . VAL A 1 75 ? 9.202 9.524 -0.862 1.00 98.88 75 VAL A C 1
ATOM 560 O O . VAL A 1 75 ? 8.942 9.675 0.336 1.00 98.88 75 VAL A O 1
ATOM 563 N N . ALA A 1 76 ? 9.087 10.511 -1.754 1.00 98.62 76 ALA A N 1
ATOM 564 C CA . ALA A 1 76 ? 8.622 11.847 -1.397 1.00 98.62 76 ALA A CA 1
ATOM 565 C C . ALA A 1 76 ? 7.164 11.817 -0.915 1.00 98.62 76 ALA A C 1
ATOM 567 O O . ALA A 1 76 ? 6.876 12.297 0.184 1.00 98.62 76 ALA A O 1
ATOM 568 N N . ALA A 1 77 ? 6.273 11.175 -1.677 1.00 98.44 77 ALA A N 1
ATOM 569 C CA . ALA A 1 77 ? 4.855 11.064 -1.346 1.00 98.44 77 ALA A CA 1
ATOM 570 C C . ALA A 1 77 ? 4.628 10.363 0.005 1.00 98.44 77 ALA A C 1
ATOM 572 O O . ALA A 1 77 ? 3.947 10.895 0.883 1.00 98.44 77 ALA A O 1
ATOM 573 N N . LEU A 1 78 ? 5.266 9.207 0.220 1.00 98.62 78 LEU A N 1
ATOM 574 C CA . LEU A 1 78 ? 5.168 8.470 1.484 1.00 98.62 78 LEU A CA 1
ATOM 575 C C . LEU A 1 78 ? 5.751 9.266 2.658 1.00 98.62 78 LEU A C 1
ATOM 577 O O . LEU A 1 78 ? 5.270 9.151 3.784 1.00 98.62 78 LEU A O 1
ATOM 581 N N . GLY A 1 79 ? 6.780 10.082 2.414 1.00 98.56 79 GLY A N 1
ATOM 582 C CA . GLY A 1 79 ? 7.352 10.962 3.427 1.00 98.56 79 GLY A CA 1
ATOM 583 C C . GLY A 1 79 ? 6.372 12.025 3.911 1.00 98.56 79 GLY A C 1
ATOM 584 O O . GLY A 1 79 ? 6.228 12.206 5.120 1.00 98.56 79 GLY A O 1
ATOM 585 N N . GLU A 1 80 ? 5.658 12.669 2.989 1.00 98.56 80 GLU A N 1
ATOM 586 C CA . GLU A 1 80 ? 4.611 13.633 3.333 1.00 98.56 80 GLU A CA 1
ATOM 587 C C . GLU A 1 80 ? 3.434 12.971 4.060 1.00 98.56 80 GLU A C 1
ATOM 589 O O . GLU A 1 80 ? 2.954 13.488 5.071 1.00 98.56 80 GLU A O 1
ATOM 594 N N . GLU A 1 81 ? 2.972 11.813 3.583 1.00 98.50 81 GLU A N 1
ATOM 595 C CA . GLU A 1 81 ? 1.896 11.050 4.230 1.00 98.50 81 GLU A CA 1
ATOM 596 C C . GLU A 1 81 ? 2.280 10.659 5.663 1.00 98.50 81 GLU A C 1
ATOM 598 O O . GLU A 1 81 ? 1.490 10.826 6.598 1.00 98.50 81 GLU A O 1
ATOM 603 N N . ARG A 1 82 ? 3.522 10.201 5.856 1.00 98.06 82 ARG A N 1
ATOM 604 C CA . ARG A 1 82 ? 4.051 9.809 7.163 1.00 98.06 82 ARG A CA 1
ATOM 605 C C . ARG A 1 82 ? 4.179 10.986 8.125 1.00 98.06 82 ARG A C 1
ATOM 607 O O . ARG A 1 82 ? 3.903 10.813 9.314 1.00 98.06 82 ARG A O 1
ATOM 614 N N . GLU A 1 83 ? 4.567 12.165 7.641 1.00 98.25 83 GLU A N 1
ATOM 615 C CA . GLU A 1 83 ? 4.598 13.395 8.442 1.00 98.25 83 GLU A CA 1
ATOM 616 C C . GLU A 1 83 ? 3.186 13.780 8.907 1.00 98.25 83 GLU A C 1
ATOM 618 O O . GLU A 1 83 ? 2.963 14.031 10.094 1.00 98.25 83 GLU A O 1
ATOM 623 N N . ARG A 1 84 ? 2.204 13.746 7.995 1.00 98.38 84 ARG A N 1
ATOM 624 C CA . ARG A 1 84 ? 0.803 14.072 8.309 1.00 98.38 84 ARG A CA 1
ATOM 625 C C . ARG A 1 84 ? 0.196 13.100 9.324 1.00 98.38 84 ARG A C 1
ATOM 627 O O . ARG A 1 84 ? -0.508 13.543 10.230 1.00 98.38 84 ARG A O 1
ATOM 634 N N . ILE A 1 85 ? 0.485 11.801 9.206 1.00 97.94 85 ILE A N 1
ATOM 635 C CA . ILE A 1 85 ? 0.069 10.793 10.195 1.00 97.94 85 ILE A CA 1
ATOM 636 C C . ILE A 1 85 ? 0.811 10.976 11.521 1.00 97.94 85 ILE A C 1
ATOM 638 O O . ILE A 1 85 ? 0.183 10.910 12.575 1.00 97.94 85 ILE A O 1
ATOM 642 N N . GLY A 1 86 ? 2.112 11.274 11.486 1.00 97.31 86 GLY A N 1
ATOM 643 C CA . GLY A 1 86 ? 2.916 11.543 12.682 1.00 97.31 86 GLY A CA 1
ATOM 644 C C . GLY A 1 86 ? 2.348 12.681 13.530 1.00 97.31 86 GLY A C 1
ATOM 645 O O . GLY A 1 86 ? 2.293 12.574 14.749 1.00 97.31 86 GLY A O 1
ATOM 646 N N . ALA A 1 87 ? 1.810 13.724 12.892 1.00 97.69 87 ALA A N 1
ATOM 647 C CA . ALA A 1 87 ? 1.140 14.826 13.584 1.00 97.69 87 ALA A CA 1
ATOM 648 C C . ALA A 1 87 ? -0.159 14.426 14.322 1.00 97.69 87 ALA A C 1
ATOM 650 O O . ALA A 1 87 ? -0.701 15.234 15.076 1.00 97.69 87 ALA A O 1
ATOM 651 N N . GLN A 1 88 ? -0.686 13.218 14.092 1.00 97.06 88 GLN A N 1
ATOM 652 C CA . GLN A 1 88 ? -1.873 12.676 14.765 1.00 97.06 88 GLN A CA 1
ATOM 653 C C . GLN A 1 88 ? -1.547 11.691 15.895 1.00 97.06 88 GLN A C 1
ATOM 655 O O . GLN A 1 88 ? -2.479 11.245 16.572 1.00 97.06 88 GLN A O 1
ATOM 660 N N . LEU A 1 89 ? -0.270 11.340 16.071 1.00 96.38 89 LEU A N 1
ATOM 661 C CA . LEU A 1 89 ? 0.204 10.370 17.052 1.00 96.38 89 LEU A CA 1
ATOM 662 C C . LEU A 1 89 ? 0.735 11.060 18.312 1.00 96.38 89 LEU A C 1
ATOM 664 O O . LEU A 1 89 ? 1.373 12.109 18.248 1.00 96.38 89 LEU A O 1
ATOM 668 N N . ASP A 1 90 ? 0.504 10.432 19.464 1.00 93.81 90 ASP A N 1
ATOM 669 C CA . ASP A 1 90 ? 1.000 10.918 20.759 1.00 93.81 90 ASP A CA 1
ATOM 670 C C . ASP A 1 90 ? 2.469 10.532 21.019 1.00 93.81 90 ASP A C 1
ATOM 672 O O . ASP A 1 90 ? 3.127 11.106 21.890 1.00 93.81 90 ASP A O 1
ATOM 676 N N . ALA A 1 91 ? 2.981 9.544 20.284 1.00 93.12 91 ALA A N 1
ATOM 677 C CA . ALA A 1 91 ? 4.339 9.029 20.391 1.00 93.12 91 ALA A CA 1
ATOM 678 C C . ALA A 1 91 ? 4.847 8.559 19.024 1.00 93.12 91 ALA A C 1
ATOM 680 O O . ALA A 1 91 ? 4.062 8.282 18.117 1.00 93.12 91 ALA A O 1
ATOM 681 N N . GLU A 1 92 ? 6.168 8.456 18.897 1.00 92.81 92 GLU A N 1
ATOM 682 C CA . GLU A 1 92 ? 6.784 7.876 17.708 1.00 92.81 92 GLU A CA 1
ATOM 683 C C . GLU A 1 92 ? 6.405 6.387 17.598 1.00 92.81 92 GLU A C 1
ATOM 685 O O . GLU A 1 92 ? 6.562 5.671 18.595 1.00 92.81 92 GLU A O 1
ATOM 690 N N . PRO A 1 93 ? 5.929 5.917 16.429 1.00 91.75 93 PRO A N 1
ATOM 691 C CA . PRO A 1 93 ? 5.690 4.502 16.174 1.00 91.75 93 PRO A CA 1
ATOM 692 C C . PRO A 1 93 ? 6.904 3.644 16.508 1.00 91.75 93 PRO A C 1
ATOM 694 O O . PRO A 1 93 ? 8.039 4.005 16.188 1.00 91.75 93 PRO A O 1
ATOM 697 N N . ALA A 1 94 ? 6.667 2.484 17.115 1.00 89.25 94 ALA A N 1
ATOM 698 C CA . ALA A 1 94 ? 7.734 1.551 17.443 1.00 89.25 94 ALA A CA 1
ATOM 699 C C . ALA A 1 94 ? 7.397 0.137 16.969 1.00 89.25 94 ALA A C 1
ATOM 701 O O . ALA A 1 94 ? 6.378 -0.436 17.344 1.00 89.25 94 ALA A O 1
ATOM 702 N N . GLY A 1 95 ? 8.306 -0.462 16.205 1.00 90.94 95 GLY A N 1
ATOM 703 C CA . GLY A 1 95 ? 8.186 -1.843 15.753 1.00 90.94 95 GLY A CA 1
ATOM 704 C C . GLY A 1 95 ? 8.560 -2.015 14.291 1.00 90.94 95 GLY A C 1
ATOM 705 O O . GLY A 1 95 ? 9.005 -1.081 13.628 1.00 90.94 95 GLY A O 1
ATOM 706 N N . ASP A 1 96 ? 8.380 -3.240 13.815 1.00 93.50 96 ASP A N 1
ATOM 707 C CA . ASP A 1 96 ? 8.596 -3.592 12.418 1.00 93.50 96 ASP A CA 1
ATOM 708 C C . ASP A 1 96 ? 7.353 -3.256 11.579 1.00 93.50 96 ASP A C 1
ATOM 710 O O . ASP A 1 96 ? 6.225 -3.325 12.086 1.00 93.50 96 ASP A O 1
ATOM 714 N N . PRO A 1 97 ? 7.522 -2.920 10.287 1.00 95.00 97 PRO A N 1
ATOM 715 C CA . PRO A 1 97 ? 6.390 -2.691 9.406 1.00 95.00 97 PRO A CA 1
ATOM 716 C C . PRO A 1 97 ? 5.545 -3.970 9.256 1.00 95.00 97 PRO A C 1
ATOM 718 O O . PRO A 1 97 ? 6.100 -5.070 9.148 1.00 95.00 97 PRO A O 1
ATOM 721 N N . PRO A 1 98 ? 4.204 -3.856 9.240 1.00 94.69 98 PRO A N 1
ATOM 722 C CA . PRO A 1 98 ? 3.324 -5.012 9.116 1.00 94.69 98 PRO A CA 1
ATOM 723 C C . PRO A 1 98 ? 3.395 -5.642 7.715 1.00 94.69 98 PRO A C 1
ATOM 725 O O . PRO A 1 98 ? 3.915 -5.059 6.758 1.00 94.69 98 PRO A O 1
ATOM 728 N N . ALA A 1 99 ? 2.826 -6.844 7.579 1.00 94.94 99 ALA A N 1
ATOM 729 C CA . ALA A 1 99 ? 2.609 -7.444 6.270 1.00 94.94 99 ALA A CA 1
ATOM 730 C C . ALA A 1 99 ? 1.765 -6.505 5.374 1.00 94.94 99 ALA A C 1
ATOM 732 O O . ALA A 1 99 ? 0.840 -5.859 5.870 1.00 94.94 99 ALA A O 1
ATOM 733 N N . PRO A 1 100 ? 2.052 -6.424 4.061 1.00 97.69 100 PRO A N 1
ATOM 734 C CA . PRO A 1 100 ? 3.018 -7.232 3.314 1.00 97.69 100 PRO A CA 1
ATOM 735 C C . PRO A 1 100 ? 4.380 -6.546 3.076 1.00 97.69 100 PRO A C 1
ATOM 737 O O . PRO A 1 100 ? 5.126 -6.985 2.203 1.00 97.69 100 PRO A O 1
ATOM 740 N N . VAL A 1 101 ? 4.735 -5.483 3.811 1.00 98.25 101 VAL A N 1
ATOM 741 C CA . VAL A 1 101 ? 5.988 -4.730 3.577 1.00 98.25 101 VAL A CA 1
ATOM 742 C C . VAL A 1 101 ? 7.246 -5.618 3.623 1.00 98.25 101 VAL A C 1
ATOM 744 O O . VAL A 1 101 ? 8.076 -5.481 2.722 1.00 98.25 101 VAL A O 1
ATOM 747 N N . PRO A 1 102 ? 7.399 -6.571 4.569 1.00 98.38 102 PRO A N 1
ATOM 748 C CA . PRO A 1 102 ? 8.529 -7.499 4.541 1.00 98.38 102 PRO A CA 1
ATOM 749 C C . PRO A 1 102 ? 8.648 -8.284 3.227 1.00 98.38 102 PRO A C 1
ATOM 751 O O . PRO A 1 102 ? 9.749 -8.405 2.707 1.00 98.38 102 PRO A O 1
ATOM 754 N N . THR A 1 103 ? 7.530 -8.739 2.648 1.00 98.56 103 THR A N 1
ATOM 755 C CA . THR A 1 103 ? 7.506 -9.453 1.357 1.00 98.56 103 THR A CA 1
ATOM 756 C C . THR A 1 103 ? 7.862 -8.540 0.190 1.00 98.56 103 THR A C 1
ATOM 758 O O . THR A 1 103 ? 8.582 -8.955 -0.711 1.00 98.56 103 THR A O 1
ATOM 761 N N . VAL A 1 104 ? 7.407 -7.281 0.199 1.00 98.69 104 VAL A N 1
ATOM 762 C CA . VAL A 1 104 ? 7.786 -6.299 -0.836 1.00 98.69 104 VAL A CA 1
ATOM 763 C C . VAL A 1 104 ? 9.310 -6.171 -0.921 1.00 98.69 104 VAL A C 1
ATOM 765 O O . VAL A 1 104 ? 9.862 -6.130 -2.016 1.00 98.69 104 VAL A O 1
ATOM 768 N N . ARG A 1 105 ? 10.003 -6.169 0.221 1.00 98.06 105 ARG A N 1
ATOM 769 C CA . ARG A 1 105 ? 11.462 -6.012 0.297 1.00 98.06 105 ARG A CA 1
ATOM 770 C C . ARG A 1 105 ? 12.252 -7.174 -0.326 1.00 98.06 105 ARG A C 1
ATOM 772 O O . ARG A 1 105 ? 13.427 -6.994 -0.632 1.00 98.06 105 ARG A O 1
ATOM 779 N N . GLU A 1 106 ? 11.641 -8.341 -0.528 1.00 98.19 106 GLU A N 1
ATOM 780 C CA . GLU A 1 106 ? 12.322 -9.548 -1.027 1.00 98.19 106 GLU A CA 1
ATOM 781 C C . GLU A 1 106 ? 12.627 -9.506 -2.536 1.00 98.19 106 GLU A C 1
ATOM 783 O O . GLU A 1 106 ? 13.405 -10.323 -3.028 1.00 98.19 106 GLU A O 1
ATOM 788 N N . PHE A 1 107 ? 12.039 -8.566 -3.283 1.00 98.31 107 PHE A N 1
ATOM 789 C CA . PHE A 1 107 ? 12.193 -8.496 -4.737 1.00 98.31 107 PHE A CA 1
ATOM 790 C C . PHE A 1 107 ? 13.429 -7.697 -5.180 1.00 98.31 107 PHE A C 1
ATOM 792 O O . PHE A 1 107 ? 13.685 -6.572 -4.743 1.00 98.31 107 PHE A O 1
ATOM 799 N N . GLU A 1 108 ? 14.182 -8.262 -6.126 1.00 96.31 108 GLU A N 1
ATOM 800 C CA . GLU A 1 108 ? 15.432 -7.674 -6.635 1.00 96.31 108 GLU A CA 1
ATOM 801 C C . GLU A 1 108 ? 15.294 -7.075 -8.043 1.00 96.31 108 GLU A C 1
ATOM 803 O O . GLU A 1 108 ? 15.943 -6.079 -8.362 1.00 96.31 108 GLU A O 1
ATOM 808 N N . GLY A 1 109 ? 14.455 -7.670 -8.897 1.00 97.44 109 GLY A N 1
ATOM 809 C CA . GLY A 1 109 ? 14.279 -7.226 -10.278 1.00 97.44 109 GLY A CA 1
ATOM 810 C C . GLY A 1 109 ? 13.383 -5.993 -10.394 1.00 97.44 109 GLY A C 1
ATOM 811 O O . GLY A 1 109 ? 12.433 -5.823 -9.634 1.00 97.44 109 GLY A O 1
ATOM 812 N N . THR A 1 110 ? 13.690 -5.104 -11.342 1.00 98.38 110 THR A N 1
ATOM 813 C CA . THR A 1 110 ? 12.950 -3.844 -11.510 1.00 98.38 110 THR A CA 1
ATOM 814 C C . THR A 1 110 ? 11.452 -4.054 -11.783 1.00 98.38 110 THR A C 1
ATOM 816 O O . THR A 1 110 ? 10.663 -3.421 -11.079 1.00 98.38 110 THR A O 1
ATOM 819 N N . PRO A 1 111 ? 11.021 -4.926 -12.723 1.00 98.44 111 PRO A N 1
ATOM 820 C CA . PRO A 1 111 ? 9.594 -5.202 -12.917 1.00 98.44 111 PRO A CA 1
ATOM 821 C C . PRO A 1 111 ? 8.912 -5.731 -11.648 1.00 98.44 111 PRO A C 1
ATOM 823 O O . PRO A 1 111 ? 7.839 -5.260 -11.277 1.00 98.44 111 PRO A O 1
ATOM 826 N N . GLU A 1 112 ? 9.563 -6.653 -10.935 1.00 98.75 112 GLU A N 1
ATOM 827 C CA . GLU A 1 112 ? 9.073 -7.233 -9.685 1.00 98.75 112 GLU A CA 1
ATOM 828 C C . GLU A 1 112 ? 8.910 -6.173 -8.595 1.00 98.75 112 GLU A C 1
ATOM 830 O O . GLU A 1 112 ? 7.864 -6.106 -7.957 1.00 98.75 112 GLU A O 1
ATOM 835 N N . ARG A 1 113 ? 9.919 -5.313 -8.410 1.00 98.75 113 ARG A N 1
ATOM 836 C CA . ARG A 1 113 ? 9.913 -4.213 -7.434 1.00 98.75 113 ARG A CA 1
ATOM 837 C C . ARG A 1 113 ? 8.751 -3.252 -7.683 1.00 98.75 113 ARG A C 1
ATOM 839 O O . ARG A 1 113 ? 8.029 -2.915 -6.745 1.00 98.75 113 ARG A O 1
ATOM 846 N N . VAL A 1 114 ? 8.533 -2.848 -8.939 1.00 98.81 114 VAL A N 1
ATOM 847 C CA . VAL A 1 114 ? 7.414 -1.965 -9.311 1.00 98.81 114 VAL A CA 1
ATOM 848 C C . VAL A 1 114 ? 6.073 -2.673 -9.085 1.00 98.81 114 VAL A C 1
ATOM 850 O O . VAL A 1 114 ? 5.203 -2.133 -8.399 1.00 98.81 114 VAL A O 1
ATOM 853 N N . GLY A 1 115 ? 5.917 -3.904 -9.584 1.00 98.81 115 GLY A N 1
ATOM 854 C CA . GLY A 1 115 ? 4.697 -4.695 -9.400 1.00 98.81 115 GLY A CA 1
ATOM 855 C C . GLY A 1 115 ? 4.357 -4.931 -7.924 1.00 98.81 115 GLY A C 1
ATOM 856 O O . GLY A 1 115 ? 3.208 -4.768 -7.517 1.00 98.81 115 GLY A O 1
ATOM 857 N N . ALA A 1 116 ? 5.354 -5.242 -7.096 1.00 98.88 116 ALA A N 1
ATOM 858 C CA . ALA A 1 116 ? 5.193 -5.487 -5.668 1.00 98.88 116 ALA A CA 1
ATOM 859 C C . ALA A 1 116 ? 4.833 -4.220 -4.877 1.00 98.88 116 ALA A C 1
ATOM 861 O O . ALA A 1 116 ? 3.839 -4.216 -4.147 1.00 98.88 116 ALA A O 1
ATOM 862 N N . ALA A 1 117 ? 5.630 -3.155 -5.000 1.00 98.75 117 ALA A N 1
ATOM 863 C CA . ALA A 1 117 ? 5.518 -1.975 -4.141 1.00 98.75 117 ALA A CA 1
ATOM 864 C C . ALA A 1 117 ? 4.395 -1.014 -4.547 1.00 98.75 117 ALA A C 1
ATOM 866 O O . ALA A 1 117 ? 3.758 -0.421 -3.677 1.00 98.75 117 ALA A O 1
ATOM 867 N N . PHE A 1 118 ? 4.142 -0.856 -5.847 1.00 98.81 118 PHE A N 1
ATOM 868 C CA . PHE A 1 118 ? 3.164 0.116 -6.338 1.00 98.81 118 PHE A CA 1
ATOM 869 C C . PHE A 1 118 ? 1.801 -0.539 -6.524 1.00 98.81 118 PHE A C 1
ATOM 871 O O . PHE A 1 118 ? 0.807 -0.061 -5.982 1.00 98.81 118 PHE A O 1
ATOM 878 N N . VAL A 1 119 ? 1.754 -1.678 -7.222 1.00 98.81 119 VAL A N 1
ATOM 879 C CA . VAL A 1 119 ? 0.482 -2.338 -7.548 1.00 98.81 119 VAL A CA 1
ATOM 880 C C . VAL A 1 119 ? 0.028 -3.262 -6.419 1.00 98.81 119 VAL A C 1
ATOM 882 O O . VAL A 1 119 ? -1.018 -3.023 -5.821 1.00 98.81 119 VAL A O 1
ATOM 885 N N . GLY A 1 120 ? 0.804 -4.294 -6.082 1.00 98.81 120 GLY A N 1
ATOM 886 C CA . GLY A 1 120 ? 0.428 -5.286 -5.070 1.00 98.81 120 GLY A CA 1
ATOM 887 C C . GLY A 1 120 ? 0.161 -4.654 -3.703 1.00 98.81 120 GLY A C 1
ATOM 888 O O . GLY A 1 120 ? -0.935 -4.781 -3.157 1.00 98.81 120 GLY A O 1
ATOM 889 N N . HIS A 1 121 ? 1.141 -3.922 -3.170 1.00 98.81 121 HIS A N 1
ATOM 890 C CA . HIS A 1 121 ? 1.008 -3.253 -1.878 1.00 98.81 121 HIS A CA 1
ATOM 891 C C . HIS A 1 121 ? -0.040 -2.135 -1.923 1.00 98.81 121 HIS A C 1
ATOM 893 O O . HIS A 1 121 ? -0.846 -2.034 -1.001 1.00 98.81 121 HIS A O 1
ATOM 899 N N . GLY A 1 122 ? -0.077 -1.322 -2.987 1.00 98.62 122 GLY A N 1
ATOM 900 C CA . GLY A 1 122 ? -1.062 -0.246 -3.134 1.00 98.62 122 GLY A CA 1
ATOM 901 C C . GLY A 1 122 ? -2.507 -0.750 -3.063 1.00 98.62 122 GLY A C 1
ATOM 902 O O . GLY A 1 122 ? -3.317 -0.184 -2.330 1.00 98.62 122 GLY A O 1
ATOM 903 N N . LEU A 1 123 ? -2.815 -1.870 -3.729 1.00 98.69 123 LEU A N 1
ATOM 904 C CA . LEU A 1 123 ? -4.140 -2.500 -3.682 1.00 98.69 123 LEU A CA 1
ATOM 905 C C . LEU A 1 123 ? -4.505 -3.031 -2.289 1.00 98.69 123 LEU A C 1
ATOM 907 O O . LEU A 1 123 ? -5.644 -2.871 -1.853 1.00 98.69 123 LEU A O 1
ATOM 911 N N . VAL A 1 124 ? -3.557 -3.651 -1.579 1.00 98.50 124 VAL A N 1
ATOM 912 C CA . VAL A 1 124 ? -3.776 -4.113 -0.197 1.00 98.50 124 VAL A CA 1
ATOM 913 C C . VAL A 1 124 ? -4.011 -2.925 0.734 1.00 98.50 124 VAL A C 1
ATOM 915 O O . VAL A 1 124 ? -4.950 -2.923 1.533 1.00 98.50 124 VAL A O 1
ATOM 918 N N . PHE A 1 125 ? -3.170 -1.899 0.619 1.00 97.94 125 PHE A N 1
ATOM 919 C CA . PHE A 1 125 ? -3.200 -0.739 1.496 1.00 97.94 125 PHE A CA 1
ATOM 920 C C . PHE A 1 125 ? -4.455 0.117 1.282 1.00 97.94 125 PHE A C 1
ATOM 922 O O . PHE A 1 125 ? -5.014 0.607 2.261 1.00 97.94 125 PHE A O 1
ATOM 929 N N . ASP A 1 126 ? -4.975 0.214 0.049 1.00 97.81 126 ASP A N 1
ATOM 930 C CA . ASP A 1 126 ? -6.279 0.838 -0.232 1.00 97.81 126 ASP A CA 1
ATOM 931 C C . ASP A 1 126 ? -7.407 0.225 0.616 1.00 97.81 126 ASP A C 1
ATOM 933 O O . ASP A 1 126 ? -8.209 0.955 1.204 1.00 97.81 126 ASP A O 1
ATOM 937 N N . GLY A 1 127 ? -7.436 -1.108 0.729 1.00 96.12 127 GLY A N 1
ATOM 938 C CA . GLY A 1 127 ? -8.424 -1.836 1.528 1.00 96.12 127 GLY A CA 1
ATOM 939 C C . GLY A 1 127 ? -8.308 -1.559 3.029 1.00 96.12 127 GLY A C 1
ATOM 940 O O . GLY A 1 127 ? -9.319 -1.329 3.700 1.00 96.12 127 GLY A O 1
ATOM 941 N N . VAL A 1 128 ? -7.080 -1.500 3.554 1.00 95.69 128 VAL A N 1
ATOM 942 C CA . VAL A 1 128 ? -6.821 -1.137 4.959 1.00 95.69 128 VAL A CA 1
ATOM 943 C C . VAL A 1 128 ? -7.271 0.300 5.236 1.00 95.69 128 VAL A C 1
ATOM 945 O O . VAL A 1 128 ? -7.986 0.554 6.210 1.00 95.69 128 VAL A O 1
ATOM 948 N N . LEU A 1 129 ? -6.920 1.240 4.355 1.00 98.38 129 LEU A N 1
ATOM 949 C CA . LEU A 1 129 ? -7.297 2.647 4.491 1.00 98.38 129 LEU A CA 1
ATOM 950 C C . LEU A 1 129 ? -8.812 2.849 4.365 1.00 98.38 129 LEU A C 1
ATOM 952 O O . LEU A 1 129 ? -9.377 3.648 5.108 1.00 98.38 129 LEU A O 1
ATOM 956 N N . LEU A 1 130 ? -9.505 2.094 3.505 1.00 97.81 130 LEU A N 1
ATOM 957 C CA . LEU A 1 130 ? -10.972 2.106 3.422 1.00 97.81 130 LEU A CA 1
ATOM 958 C C . LEU A 1 130 ? -11.623 1.790 4.778 1.00 97.81 130 LEU A C 1
ATOM 960 O O . LEU A 1 130 ? -12.589 2.446 5.188 1.00 97.81 130 LEU A O 1
ATOM 964 N N . GLN A 1 131 ? -11.093 0.798 5.489 1.00 97.69 131 GLN A N 1
ATOM 965 C CA . GLN A 1 131 ? -11.619 0.421 6.796 1.00 97.69 131 GLN A CA 1
ATOM 966 C C . GLN A 1 131 ? -11.235 1.424 7.882 1.00 97.69 131 GLN A C 1
ATOM 968 O O . GLN A 1 131 ? -12.078 1.763 8.712 1.00 97.69 131 GLN A O 1
ATOM 973 N N . ALA A 1 132 ? -10.031 1.995 7.831 1.00 97.88 132 ALA A N 1
ATOM 974 C CA . ALA A 1 132 ? -9.650 3.099 8.710 1.00 97.88 132 ALA A CA 1
ATOM 975 C C . ALA A 1 132 ? -10.559 4.333 8.519 1.00 97.88 132 ALA A C 1
ATOM 977 O O . ALA A 1 132 ? -11.015 4.915 9.504 1.00 97.88 132 ALA A O 1
ATOM 978 N N . VAL A 1 133 ? -10.925 4.692 7.278 1.00 98.50 133 VAL A N 1
ATOM 979 C CA . VAL A 1 133 ? -11.930 5.743 7.013 1.00 98.50 133 VAL A CA 1
ATOM 980 C C . VAL A 1 133 ? -13.260 5.395 7.680 1.00 98.50 133 VAL A C 1
ATOM 982 O O . VAL A 1 133 ? -13.859 6.249 8.333 1.00 98.50 133 VAL A O 1
ATOM 985 N N . SER A 1 134 ? -13.723 4.152 7.528 1.00 97.69 134 SER A N 1
ATOM 986 C CA . SER A 1 134 ? -14.989 3.693 8.113 1.00 97.69 134 SER A CA 1
ATOM 987 C C . SER A 1 134 ? -14.973 3.788 9.643 1.00 97.69 134 SER A C 1
ATOM 989 O O . SER A 1 134 ? -15.928 4.291 10.234 1.00 97.69 134 SER A O 1
ATOM 991 N N . PHE A 1 135 ? -13.862 3.401 10.278 1.00 97.62 135 PHE A N 1
ATOM 992 C CA . PHE A 1 135 ? -13.643 3.554 11.716 1.00 97.62 135 PHE A CA 1
ATOM 993 C C . PHE A 1 135 ? -13.750 5.021 12.161 1.00 97.62 135 PHE A C 1
ATOM 995 O O . PHE A 1 135 ? -14.583 5.347 13.004 1.00 97.62 135 PHE A O 1
ATOM 1002 N N . PHE A 1 136 ? -12.990 5.935 11.549 1.00 98.31 136 PHE A N 1
ATOM 1003 C CA . PHE A 1 136 ? -13.001 7.347 11.956 1.00 98.31 136 PHE A CA 1
ATOM 1004 C C . PHE A 1 136 ? -14.331 8.053 11.674 1.00 98.31 136 PHE A C 1
ATOM 1006 O O . PHE A 1 136 ? -14.713 8.972 12.400 1.00 98.31 136 PHE A O 1
ATOM 1013 N N . VAL A 1 137 ? -15.072 7.623 10.648 1.00 98.31 137 VAL A N 1
ATOM 1014 C CA . VAL A 1 137 ? -16.448 8.087 10.422 1.00 98.31 137 VAL A CA 1
ATOM 1015 C C . VAL A 1 137 ? -17.365 7.652 11.566 1.00 98.31 137 VAL A C 1
ATOM 1017 O O . VAL A 1 137 ? -18.140 8.477 12.053 1.00 98.31 137 VAL A O 1
ATOM 1020 N N . ASN A 1 138 ? -17.259 6.399 12.015 1.00 97.38 138 ASN A N 1
ATOM 1021 C CA . ASN A 1 138 ? -18.066 5.867 13.115 1.00 97.38 138 ASN A CA 1
ATOM 1022 C C . ASN A 1 138 ? -17.743 6.546 14.457 1.00 97.38 138 ASN A C 1
ATOM 1024 O O . ASN A 1 138 ? -18.663 6.848 15.215 1.00 97.38 138 ASN A O 1
ATOM 1028 N N . GLU A 1 139 ? -16.475 6.884 14.699 1.00 97.69 139 GLU A N 1
ATOM 1029 C CA . GLU A 1 139 ? -16.023 7.643 15.879 1.00 97.69 139 GLU A CA 1
ATOM 1030 C C . GLU A 1 139 ? -16.313 9.156 15.791 1.00 97.69 139 GLU A C 1
ATOM 1032 O O . GLU A 1 139 ? -15.957 9.932 16.677 1.00 97.69 139 GLU A O 1
ATOM 1037 N N . ALA A 1 140 ? -16.968 9.611 14.716 1.00 97.75 140 ALA A N 1
ATOM 1038 C CA . ALA A 1 140 ? -17.231 11.021 14.430 1.00 97.75 140 ALA A CA 1
ATOM 1039 C C . ALA A 1 140 ? -15.963 11.909 14.345 1.00 97.75 140 ALA A C 1
ATOM 1041 O O . ALA A 1 140 ? -16.051 13.142 14.423 1.00 97.75 140 ALA A O 1
ATOM 1042 N N . GLU A 1 141 ? -14.796 11.316 14.084 1.00 97.88 141 GLU A N 1
ATOM 1043 C CA . GLU A 1 141 ? -13.504 11.991 13.917 1.00 97.88 141 GLU A CA 1
ATOM 1044 C C . GLU A 1 141 ? -13.291 12.446 12.463 1.00 97.88 141 GLU A C 1
ATOM 1046 O O . GLU A 1 141 ? -12.426 11.952 11.738 1.00 97.88 141 GLU A O 1
ATOM 1051 N N . ARG A 1 142 ? -14.085 13.429 12.015 1.00 96.81 142 ARG A N 1
ATOM 1052 C CA . ARG A 1 142 ? -14.087 13.886 10.607 1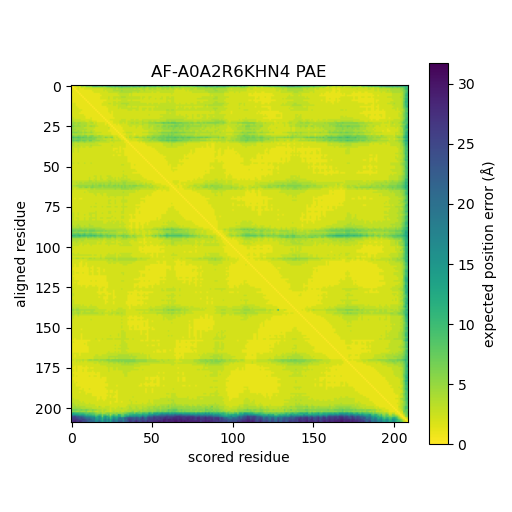.00 96.81 142 ARG A CA 1
ATOM 1053 C C . ARG A 1 142 ? -12.701 14.253 10.063 1.00 96.81 142 ARG A C 1
ATOM 1055 O O . ARG A 1 142 ? -12.383 13.862 8.951 1.00 96.81 142 ARG A O 1
ATOM 1062 N N . GLY A 1 143 ? -11.878 14.953 10.848 1.00 98.19 143 GLY A N 1
ATOM 1063 C CA . GLY A 1 143 ? -10.543 15.376 10.405 1.00 98.19 143 GLY A CA 1
ATOM 1064 C C . GLY A 1 143 ? -9.602 14.202 10.114 1.00 98.19 143 GLY A C 1
ATOM 1065 O O . GLY A 1 143 ? -8.895 14.219 9.112 1.00 98.19 143 GLY A O 1
ATOM 1066 N N . ARG A 1 144 ? -9.639 13.152 10.943 1.00 98.19 144 ARG A N 1
ATOM 1067 C CA . ARG A 1 144 ? -8.858 11.928 10.711 1.00 98.19 144 ARG A CA 1
ATOM 1068 C C . ARG A 1 144 ? -9.446 11.097 9.577 1.00 98.19 144 ARG A C 1
ATOM 1070 O O . ARG A 1 144 ? -8.691 10.564 8.774 1.00 98.19 144 ARG A O 1
ATOM 1077 N N . ALA A 1 145 ? -10.772 11.052 9.446 1.00 98.56 145 ALA A N 1
ATOM 1078 C CA . ALA A 1 145 ? -11.409 10.406 8.303 1.00 98.56 145 ALA A CA 1
ATOM 1079 C C . ALA A 1 145 ? -10.993 11.051 6.968 1.00 98.56 145 ALA A C 1
ATOM 1081 O O . ALA A 1 145 ? -10.706 10.330 6.018 1.00 98.56 145 ALA A O 1
ATOM 1082 N N . ASP A 1 146 ? -10.937 12.384 6.896 1.00 98.75 146 ASP A N 1
ATOM 1083 C CA . ASP A 1 146 ? -10.509 13.108 5.693 1.00 98.75 146 ASP A CA 1
ATOM 1084 C C . ASP A 1 146 ? -9.018 12.896 5.405 1.00 98.75 146 ASP A C 1
ATOM 1086 O O . ASP A 1 146 ? -8.667 12.551 4.281 1.00 98.75 146 ASP A O 1
ATOM 1090 N N . LEU A 1 147 ? -8.158 12.957 6.429 1.00 98.69 147 LEU A N 1
ATOM 1091 C CA . LEU A 1 147 ? -6.738 12.623 6.283 1.00 98.69 147 LEU A CA 1
ATOM 1092 C C . LEU A 1 147 ? -6.540 11.224 5.678 1.00 98.69 147 LEU A C 1
ATOM 1094 O O . LEU A 1 147 ? -5.795 11.057 4.717 1.00 98.69 147 LEU A O 1
ATOM 1098 N N . VAL A 1 148 ? -7.222 10.208 6.211 1.00 98.44 148 VAL A N 1
ATOM 1099 C CA . VAL A 1 148 ? -7.086 8.831 5.712 1.00 98.44 148 VAL A CA 1
ATOM 1100 C C . VAL A 1 148 ? -7.664 8.684 4.294 1.00 98.44 148 VAL A C 1
ATOM 1102 O O . VAL A 1 148 ? -7.144 7.891 3.511 1.00 98.44 148 VAL A O 1
ATOM 1105 N N . ARG A 1 149 ? -8.687 9.465 3.907 1.00 98.75 149 ARG A N 1
ATOM 1106 C CA . ARG A 1 149 ? -9.171 9.509 2.511 1.00 98.75 149 ARG A CA 1
ATOM 1107 C C . ARG A 1 149 ? -8.120 10.062 1.553 1.00 98.75 149 ARG A C 1
ATOM 1109 O O . ARG A 1 149 ? -7.984 9.528 0.452 1.00 98.75 149 ARG A O 1
ATOM 1116 N N . ASP A 1 150 ? -7.383 11.087 1.965 1.00 98.62 150 ASP A N 1
ATOM 1117 C CA . ASP A 1 150 ? -6.296 11.643 1.158 1.00 98.62 150 ASP A CA 1
ATOM 1118 C C . ASP A 1 150 ? -5.186 10.600 0.965 1.00 98.62 150 ASP A C 1
ATOM 1120 O O . ASP A 1 150 ? -4.772 10.346 -0.163 1.00 98.62 150 ASP A O 1
ATOM 1124 N N . LEU A 1 151 ? -4.788 9.900 2.036 1.00 98.50 151 LEU A N 1
ATOM 1125 C CA . LEU A 1 151 ? -3.830 8.785 1.955 1.00 98.50 151 LEU A CA 1
ATOM 1126 C C . LEU A 1 151 ? -4.321 7.664 1.033 1.00 98.50 151 LEU A C 1
ATOM 1128 O O . LEU A 1 151 ? -3.546 7.087 0.274 1.00 98.50 151 LEU A O 1
ATOM 1132 N N . ARG A 1 152 ? -5.617 7.343 1.092 1.00 98.44 152 ARG A N 1
ATOM 1133 C CA . ARG A 1 152 ? -6.223 6.317 0.235 1.00 98.44 152 ARG A CA 1
ATOM 1134 C C . ARG A 1 152 ? -6.164 6.712 -1.239 1.00 98.44 152 ARG A C 1
ATOM 1136 O O . ARG A 1 152 ? -5.928 5.866 -2.101 1.00 98.44 152 ARG A O 1
ATOM 1143 N N . SER A 1 153 ? -6.346 7.999 -1.516 1.00 98.50 153 SER A N 1
ATOM 1144 C CA . SER A 1 153 ? -6.217 8.550 -2.864 1.00 98.50 153 SER A CA 1
ATOM 1145 C C . SER A 1 153 ? -4.766 8.450 -3.342 1.00 98.50 153 SER A C 1
ATOM 1147 O O . SER A 1 153 ? -4.538 7.903 -4.415 1.00 98.50 153 SER A O 1
ATOM 1149 N N . GLY A 1 154 ? -3.790 8.806 -2.498 1.00 98.00 154 GLY A N 1
ATOM 1150 C CA . GLY A 1 154 ? -2.361 8.617 -2.788 1.00 98.00 154 GLY A CA 1
ATOM 1151 C C . GLY A 1 154 ? -1.969 7.151 -3.028 1.00 98.00 154 GLY A C 1
ATOM 1152 O O . GLY A 1 154 ? -1.189 6.849 -3.927 1.00 98.00 154 GLY A O 1
ATOM 1153 N N . ALA A 1 155 ? -2.553 6.202 -2.288 1.00 98.00 155 ALA A N 1
ATOM 1154 C CA . ALA A 1 155 ? -2.353 4.773 -2.541 1.00 98.00 155 ALA A CA 1
ATOM 1155 C C . ALA A 1 155 ? -2.903 4.335 -3.910 1.00 98.00 155 ALA A C 1
ATOM 1157 O O . ALA A 1 155 ? -2.264 3.536 -4.590 1.00 98.00 155 ALA A O 1
ATOM 1158 N N . SER A 1 156 ? -4.054 4.872 -4.326 1.00 97.81 156 SER A N 1
ATOM 1159 C CA . SER A 1 156 ? -4.631 4.606 -5.650 1.00 97.81 156 SER A CA 1
ATOM 1160 C C . SER A 1 156 ? -3.798 5.229 -6.775 1.00 97.81 156 SER A C 1
ATOM 1162 O O . SER A 1 156 ? -3.530 4.558 -7.766 1.00 97.81 156 SER A O 1
ATOM 1164 N N . GLU A 1 157 ? -3.324 6.463 -6.593 1.00 98.06 157 GLU A N 1
ATOM 1165 C CA . GLU A 1 157 ? -2.434 7.148 -7.541 1.00 98.06 157 GLU A CA 1
ATOM 1166 C C . GLU A 1 157 ? -1.126 6.374 -7.744 1.00 98.06 157 GLU A C 1
ATOM 1168 O O . GLU A 1 157 ? -0.697 6.184 -8.880 1.00 98.06 157 GLU A O 1
ATOM 1173 N N . ARG A 1 158 ? -0.543 5.822 -6.669 1.00 97.19 158 ARG A N 1
ATOM 1174 C CA . ARG A 1 158 ? 0.630 4.936 -6.764 1.00 97.19 158 ARG A CA 1
ATOM 1175 C C . ARG A 1 158 ? 0.357 3.664 -7.567 1.00 97.19 158 ARG A C 1
ATOM 1177 O O . ARG A 1 158 ? 1.247 3.201 -8.271 1.00 97.19 158 ARG A O 1
ATOM 1184 N N . VAL A 1 159 ? -0.842 3.078 -7.488 1.00 98.75 159 VAL A N 1
ATOM 1185 C CA . VAL A 1 159 ? -1.192 1.906 -8.317 1.00 98.75 159 VAL A CA 1
ATOM 1186 C C . VAL A 1 159 ? -1.189 2.282 -9.801 1.00 98.75 159 VAL A C 1
ATOM 1188 O O . VAL A 1 159 ? -0.634 1.541 -10.614 1.00 98.75 159 VAL A O 1
ATOM 1191 N N . ASP A 1 160 ? -1.763 3.436 -10.144 1.00 98.38 160 ASP A N 1
ATOM 1192 C CA . ASP A 1 160 ? -1.807 3.932 -11.522 1.00 98.38 160 ASP A CA 1
ATOM 1193 C C . ASP A 1 160 ? -0.394 4.275 -12.039 1.00 98.38 160 ASP A C 1
ATOM 1195 O O . ASP A 1 160 ? -0.018 3.881 -13.147 1.00 98.38 160 ASP A O 1
ATOM 1199 N N . GLU A 1 161 ? 0.429 4.924 -11.211 1.00 98.38 161 GLU A N 1
ATOM 1200 C CA . GLU A 1 161 ? 1.847 5.197 -11.485 1.00 98.38 161 GLU A CA 1
ATOM 1201 C C . GLU A 1 161 ? 2.655 3.905 -11.679 1.00 98.38 161 GLU A C 1
ATOM 1203 O O . GLU A 1 161 ? 3.479 3.810 -12.592 1.00 98.38 161 GLU A O 1
ATOM 1208 N N . GLY A 1 162 ? 2.391 2.880 -10.864 1.00 98.69 162 GLY A N 1
ATOM 1209 C CA . GLY A 1 162 ? 2.994 1.558 -11.002 1.00 98.69 162 GLY A CA 1
ATOM 1210 C C . GLY A 1 162 ? 2.696 0.932 -12.361 1.00 98.69 162 GLY A C 1
ATOM 1211 O O . GLY A 1 162 ? 3.610 0.445 -13.025 1.00 98.69 162 GLY A O 1
ATOM 1212 N N . GLY A 1 163 ? 1.441 1.005 -12.814 1.00 98.62 163 GLY A N 1
ATOM 1213 C CA . GLY A 1 163 ? 1.046 0.563 -14.152 1.00 98.62 163 GLY A CA 1
ATOM 1214 C C . GLY A 1 163 ? 1.806 1.300 -15.259 1.00 98.62 163 GLY A C 1
ATOM 1215 O O . GLY A 1 163 ? 2.403 0.661 -16.126 1.00 98.62 163 GLY A O 1
ATOM 1216 N N . ALA A 1 164 ? 1.854 2.633 -15.197 1.00 98.50 164 ALA A N 1
ATOM 1217 C CA . ALA A 1 164 ? 2.584 3.450 -16.171 1.00 98.50 164 ALA A CA 1
ATOM 1218 C C . ALA A 1 164 ? 4.099 3.170 -16.163 1.00 98.50 164 ALA A C 1
ATOM 1220 O O . ALA A 1 164 ? 4.743 3.125 -17.212 1.00 98.50 164 ALA A O 1
ATOM 1221 N N . THR A 1 165 ? 4.675 2.933 -14.985 1.00 98.75 165 THR A N 1
ATOM 1222 C CA . THR A 1 165 ? 6.093 2.593 -14.840 1.00 98.75 165 THR A CA 1
ATOM 1223 C C . THR A 1 165 ? 6.393 1.227 -15.449 1.00 98.75 165 THR A C 1
ATOM 1225 O O . THR A 1 165 ? 7.392 1.091 -16.154 1.00 98.75 165 THR A O 1
ATOM 1228 N N . LEU A 1 166 ? 5.521 0.229 -15.248 1.00 98.69 166 LEU A N 1
ATOM 1229 C CA . LEU A 1 166 ? 5.656 -1.096 -15.863 1.00 98.69 166 LEU A CA 1
ATOM 1230 C C . LEU A 1 166 ? 5.658 -1.027 -17.394 1.00 98.69 166 LEU A C 1
ATOM 1232 O O . LEU A 1 166 ? 6.502 -1.662 -18.020 1.00 98.69 166 LEU A O 1
ATOM 1236 N N . GLU A 1 167 ? 4.815 -0.188 -18.004 1.00 98.12 167 GLU A N 1
ATOM 1237 C CA . GLU A 1 167 ? 4.847 0.032 -19.460 1.00 98.12 167 GLU A CA 1
ATOM 1238 C C . GLU A 1 167 ? 6.204 0.536 -19.965 1.00 98.12 167 GLU A C 1
ATOM 1240 O O . GLU A 1 167 ? 6.610 0.215 -21.082 1.00 98.12 167 GLU A O 1
ATOM 1245 N N . ALA A 1 168 ? 6.909 1.321 -19.150 1.00 97.75 168 ALA A N 1
ATOM 1246 C CA . ALA A 1 168 ? 8.203 1.880 -19.509 1.00 97.75 168 ALA A CA 1
ATOM 1247 C C . ALA A 1 168 ? 9.375 0.910 -19.276 1.00 97.75 168 ALA A C 1
ATOM 1249 O O . ALA A 1 168 ? 10.407 1.04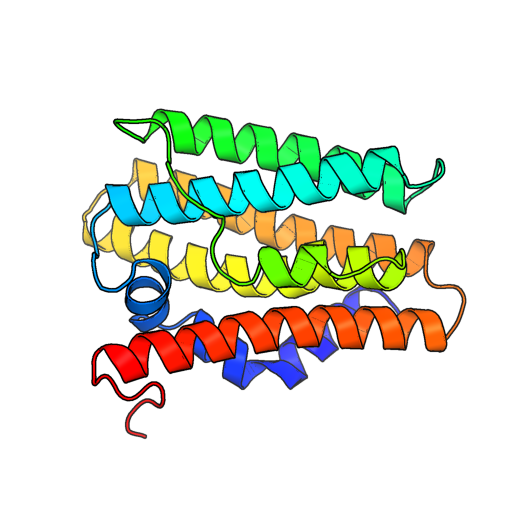6 -19.939 1.00 97.75 168 ALA A O 1
ATOM 1250 N N . VAL A 1 169 ? 9.253 -0.030 -18.330 1.00 97.94 169 VAL A N 1
ATOM 1251 C CA . VAL A 1 169 ? 10.370 -0.901 -17.908 1.00 97.94 169 VAL A CA 1
ATOM 1252 C C . VAL A 1 169 ? 10.255 -2.344 -18.389 1.00 97.94 169 VAL A C 1
ATOM 1254 O O . VAL A 1 169 ? 11.282 -3.016 -18.458 1.00 97.94 169 VAL A O 1
ATOM 1257 N N . CYS A 1 170 ? 9.057 -2.823 -18.729 1.00 98.12 170 CYS A N 1
ATOM 1258 C CA . CYS A 1 170 ? 8.855 -4.170 -19.254 1.00 98.12 170 CYS A CA 1
ATOM 1259 C C . CYS A 1 170 ? 9.083 -4.199 -20.770 1.00 98.12 170 CYS A C 1
ATOM 1261 O O . CYS A 1 170 ? 8.332 -3.601 -21.543 1.00 98.12 170 CYS A O 1
ATOM 1263 N N . ALA A 1 171 ? 10.110 -4.924 -21.209 1.00 96.00 171 ALA A N 1
ATOM 1264 C CA . ALA A 1 171 ? 10.474 -5.060 -22.615 1.00 96.00 171 ALA A CA 1
ATOM 1265 C C . ALA A 1 171 ? 9.759 -6.232 -23.306 1.00 96.00 171 ALA A C 1
ATOM 1267 O O . ALA A 1 171 ? 9.509 -6.182 -24.514 1.00 96.00 171 ALA A O 1
ATOM 1268 N N . ASP A 1 172 ? 9.436 -7.285 -22.556 1.00 97.12 172 ASP A N 1
ATOM 1269 C CA . ASP A 1 172 ? 8.858 -8.520 -23.078 1.00 97.12 172 ASP A CA 1
ATOM 1270 C C . ASP A 1 172 ? 7.864 -9.170 -22.101 1.00 97.12 172 ASP A C 1
ATOM 1272 O O . ASP A 1 172 ? 7.526 -8.617 -21.056 1.00 97.12 172 ASP A O 1
ATOM 1276 N N . ALA A 1 173 ? 7.318 -10.324 -22.493 1.00 96.88 173 ALA A N 1
ATOM 1277 C CA . ALA A 1 173 ? 6.323 -11.041 -21.703 1.00 96.88 173 ALA A CA 1
ATOM 1278 C C . ALA A 1 173 ? 6.877 -11.568 -20.368 1.00 96.88 173 ALA A C 1
ATOM 1280 O O . ALA A 1 173 ? 6.114 -11.637 -19.406 1.00 96.88 173 ALA A O 1
ATOM 1281 N N . ASP A 1 174 ? 8.172 -11.888 -20.298 1.00 98.12 174 ASP A N 1
ATOM 1282 C CA . ASP A 1 174 ? 8.793 -12.420 -19.085 1.00 98.12 174 ASP A CA 1
ATOM 1283 C C . ASP A 1 174 ? 8.887 -11.312 -18.024 1.00 98.12 174 ASP A C 1
ATOM 1285 O O . ASP A 1 174 ? 8.658 -11.558 -16.841 1.00 98.12 174 ASP A O 1
ATOM 1289 N N . ASP A 1 175 ? 9.153 -10.064 -18.426 1.00 98.50 175 ASP A N 1
ATOM 1290 C CA . ASP A 1 175 ? 9.105 -8.913 -17.515 1.00 98.50 175 ASP A CA 1
ATOM 1291 C C . ASP A 1 175 ? 7.712 -8.710 -16.902 1.00 98.50 175 ASP A C 1
ATOM 1293 O O . ASP A 1 175 ? 7.590 -8.503 -15.691 1.00 98.50 175 ASP A O 1
ATOM 1297 N N . TRP A 1 176 ? 6.663 -8.803 -17.724 1.00 98.62 176 TRP A N 1
ATOM 1298 C CA . TRP A 1 176 ? 5.277 -8.690 -17.262 1.00 98.62 176 TRP A CA 1
ATOM 1299 C C . TRP A 1 176 ? 4.892 -9.835 -16.319 1.00 98.62 176 TRP A C 1
ATOM 1301 O O . TRP A 1 176 ? 4.274 -9.586 -15.286 1.00 98.62 176 TRP A O 1
ATOM 1311 N N . GLU A 1 177 ? 5.282 -11.074 -16.629 1.00 98.44 177 GLU A N 1
ATOM 1312 C CA . GLU A 1 177 ? 5.012 -12.238 -15.774 1.00 98.44 177 GLU A CA 1
ATOM 1313 C C . GLU A 1 177 ? 5.709 -12.115 -14.411 1.00 98.44 177 GLU A C 1
ATOM 1315 O O . GLU A 1 177 ? 5.124 -12.428 -13.370 1.00 98.44 177 GLU A O 1
ATOM 1320 N N . ARG A 1 178 ? 6.942 -11.599 -14.389 1.00 98.62 178 ARG A N 1
ATOM 1321 C CA . ARG A 1 178 ? 7.680 -11.356 -13.144 1.00 98.62 178 ARG A CA 1
ATOM 1322 C C . ARG A 1 178 ? 7.018 -10.276 -12.288 1.00 98.62 178 ARG A C 1
ATOM 1324 O O . ARG A 1 178 ? 6.837 -10.487 -11.087 1.00 98.62 178 ARG A O 1
ATOM 1331 N N . ALA A 1 179 ? 6.595 -9.165 -12.893 1.00 98.81 179 ALA A N 1
ATOM 1332 C CA . ALA A 1 179 ? 5.829 -8.130 -12.199 1.00 98.81 179 ALA A CA 1
ATOM 1333 C C . ALA A 1 179 ? 4.496 -8.668 -11.646 1.00 98.81 179 ALA A C 1
ATOM 1335 O O . ALA A 1 179 ? 4.140 -8.370 -10.504 1.00 98.81 179 ALA A O 1
ATOM 1336 N N . ASP A 1 180 ? 3.782 -9.485 -12.429 1.00 98.69 180 ASP A N 1
ATOM 1337 C CA . ASP A 1 180 ? 2.481 -10.062 -12.059 1.00 98.69 180 ASP A CA 1
ATOM 1338 C C . ASP A 1 180 ? 2.631 -10.998 -10.859 1.00 98.69 180 ASP A C 1
ATOM 1340 O O . ASP A 1 180 ? 1.949 -10.839 -9.843 1.00 98.69 180 ASP A O 1
ATOM 1344 N N . SER A 1 181 ? 3.598 -11.913 -10.936 1.00 98.62 181 SER A N 1
ATOM 1345 C CA . SER A 1 181 ? 3.921 -12.839 -9.854 1.00 98.62 181 SER A CA 1
ATOM 1346 C C . SER A 1 181 ? 4.270 -12.094 -8.562 1.00 98.62 181 SER A C 1
ATOM 1348 O O . SER A 1 181 ? 3.751 -12.430 -7.494 1.00 98.62 181 SER A O 1
ATOM 1350 N N . ALA A 1 182 ? 5.072 -11.027 -8.654 1.00 98.88 182 ALA A N 1
ATOM 1351 C CA . ALA A 1 182 ? 5.451 -10.211 -7.505 1.00 98.88 182 ALA A CA 1
ATOM 1352 C C . ALA A 1 182 ? 4.245 -9.486 -6.878 1.00 98.88 182 ALA A C 1
ATOM 1354 O O . ALA A 1 182 ? 4.030 -9.571 -5.666 1.00 98.88 182 ALA A O 1
ATOM 1355 N N . ALA A 1 183 ? 3.399 -8.844 -7.691 1.00 98.88 183 ALA A N 1
ATOM 1356 C CA . ALA A 1 183 ? 2.180 -8.190 -7.215 1.00 98.88 183 ALA A CA 1
ATOM 1357 C C . ALA A 1 183 ? 1.231 -9.186 -6.519 1.00 98.88 183 ALA A C 1
ATOM 1359 O O . ALA A 1 183 ? 0.717 -8.915 -5.430 1.00 98.88 183 ALA A O 1
ATOM 1360 N N . ARG A 1 184 ? 1.038 -10.378 -7.103 1.00 98.81 184 ARG A N 1
ATOM 1361 C CA . ARG A 1 184 ? 0.202 -11.444 -6.523 1.00 98.81 184 ARG A CA 1
ATOM 1362 C C . ARG A 1 184 ? 0.783 -12.016 -5.240 1.00 98.81 184 ARG A C 1
ATOM 1364 O O . ARG A 1 184 ? 0.010 -12.335 -4.336 1.00 98.81 184 ARG A O 1
ATOM 1371 N N . ALA A 1 185 ? 2.103 -12.156 -5.154 1.00 98.81 185 ALA A N 1
ATOM 1372 C CA . ALA A 1 185 ? 2.783 -12.628 -3.955 1.00 98.81 185 ALA A CA 1
ATOM 1373 C C . ALA A 1 185 ? 2.571 -11.663 -2.781 1.00 98.81 185 ALA A C 1
ATOM 1375 O O . ALA A 1 185 ? 2.249 -12.110 -1.683 1.00 98.81 185 ALA A O 1
ATOM 1376 N N . VAL A 1 186 ? 2.639 -10.351 -3.026 1.00 98.88 186 VAL A N 1
ATOM 1377 C CA . VAL A 1 186 ? 2.358 -9.321 -2.012 1.00 98.88 186 VAL A CA 1
ATOM 1378 C C . VAL A 1 186 ? 0.914 -9.402 -1.506 1.00 98.88 186 VAL A C 1
ATOM 1380 O O . VAL A 1 186 ? 0.688 -9.421 -0.295 1.00 98.88 186 VAL A O 1
ATOM 1383 N N . VAL A 1 187 ? -0.070 -9.523 -2.407 1.00 98.81 187 VAL A N 1
ATOM 1384 C CA . VAL A 1 187 ? -1.481 -9.694 -2.006 1.00 98.81 187 VAL A CA 1
ATOM 1385 C C . VAL A 1 187 ? -1.686 -11.003 -1.236 1.00 98.81 187 VAL A C 1
ATOM 1387 O O . VAL A 1 187 ? -2.384 -11.029 -0.222 1.00 98.81 187 VAL A O 1
ATOM 1390 N N . GLY A 1 188 ? -1.057 -12.090 -1.689 1.00 98.44 188 GLY A N 1
ATOM 1391 C CA . GLY A 1 188 ? -1.113 -13.392 -1.029 1.00 98.44 188 GLY A CA 1
ATOM 1392 C C . GLY A 1 188 ? -0.523 -13.369 0.381 1.00 98.44 188 GLY A C 1
ATOM 1393 O O . GLY A 1 188 ? -1.140 -13.904 1.299 1.00 98.44 188 GLY A O 1
ATOM 1394 N N . ALA A 1 189 ? 0.618 -12.705 0.570 1.00 98.56 189 ALA A N 1
ATOM 1395 C CA . ALA A 1 189 ? 1.261 -12.556 1.873 1.00 98.56 189 ALA A CA 1
ATOM 1396 C C . ALA A 1 189 ? 0.383 -11.770 2.857 1.00 98.56 189 ALA A C 1
ATOM 1398 O O . ALA A 1 189 ? 0.189 -12.207 3.990 1.00 98.56 189 ALA A O 1
ATOM 1399 N N . ALA A 1 190 ? -0.218 -10.662 2.410 1.00 98.19 190 ALA A N 1
ATOM 1400 C CA . ALA A 1 190 ? -1.172 -9.912 3.226 1.00 98.19 190 ALA A CA 1
ATOM 1401 C C . ALA A 1 190 ? -2.388 -10.766 3.614 1.00 98.19 190 ALA A C 1
ATOM 1403 O O . ALA A 1 190 ? -2.850 -10.731 4.754 1.00 98.19 190 ALA A O 1
ATOM 1404 N N . TYR A 1 191 ? -2.912 -11.555 2.671 1.00 97.62 191 TYR A N 1
ATOM 1405 C CA . TYR A 1 191 ? -4.058 -12.419 2.930 1.00 97.62 191 TYR A CA 1
ATOM 1406 C C . TYR A 1 191 ? -3.736 -13.563 3.897 1.00 97.62 191 TYR A C 1
ATOM 1408 O O . TYR A 1 191 ? -4.580 -13.906 4.728 1.00 97.62 191 TYR A O 1
ATOM 1416 N N . GLU A 1 192 ? -2.540 -14.147 3.824 1.00 97.00 192 GLU A N 1
ATOM 1417 C CA . GLU A 1 192 ? -2.134 -15.179 4.777 1.00 97.00 192 GLU A CA 1
ATOM 1418 C C . GLU A 1 192 ? -1.954 -14.596 6.184 1.00 97.00 192 GLU A C 1
ATOM 1420 O O . GLU A 1 192 ? -2.540 -15.139 7.117 1.00 97.00 192 GLU A O 1
ATOM 1425 N N . ASP A 1 193 ? -1.291 -13.443 6.333 1.00 96.50 193 ASP A N 1
ATOM 1426 C CA . ASP A 1 193 ? -1.167 -12.754 7.631 1.00 96.50 193 ASP A CA 1
ATOM 1427 C C . ASP A 1 193 ? -2.542 -12.416 8.235 1.00 96.50 193 ASP A C 1
ATOM 1429 O O . ASP A 1 193 ? -2.806 -12.694 9.410 1.00 96.50 193 ASP A O 1
ATOM 1433 N N . TYR A 1 194 ? -3.476 -11.929 7.409 1.00 95.56 194 TYR A N 1
ATOM 1434 C CA . TYR A 1 194 ? -4.871 -11.718 7.801 1.00 95.56 194 TYR A CA 1
ATOM 1435 C C . TYR A 1 194 ? -5.520 -13.004 8.330 1.00 95.56 194 TYR A C 1
ATOM 1437 O O . TYR A 1 194 ? -6.178 -13.003 9.376 1.00 95.56 194 TYR A O 1
ATOM 1445 N N . ARG A 1 195 ? -5.351 -14.120 7.612 1.00 95.94 195 ARG A N 1
ATOM 1446 C CA . ARG A 1 195 ? -5.947 -15.406 7.984 1.00 95.94 195 ARG A CA 1
ATOM 1447 C C . ARG A 1 195 ? -5.355 -15.960 9.270 1.00 95.94 195 ARG A C 1
ATOM 1449 O O . ARG A 1 195 ? -6.119 -16.402 10.129 1.00 95.94 195 ARG A O 1
ATOM 1456 N N . GLU A 1 196 ? -4.033 -15.962 9.386 1.00 94.94 196 GLU A N 1
ATOM 1457 C CA . GLU A 1 196 ? -3.316 -16.469 10.552 1.00 94.94 196 GLU A CA 1
ATOM 1458 C C . GLU A 1 196 ? -3.641 -15.641 11.794 1.00 94.94 196 GLU A C 1
ATOM 1460 O O . GLU A 1 196 ? -3.967 -16.204 12.842 1.00 94.94 196 GLU A O 1
ATOM 1465 N N . THR A 1 197 ? -3.662 -14.313 11.660 1.00 94.75 197 THR A N 1
ATOM 1466 C CA . THR A 1 197 ? -3.974 -13.406 12.765 1.00 94.75 197 THR A CA 1
ATOM 1467 C C . THR A 1 197 ? -5.401 -13.603 13.274 1.00 94.75 197 THR A C 1
ATOM 1469 O O . THR A 1 197 ? -5.607 -13.780 14.477 1.00 94.75 197 THR A O 1
ATOM 1472 N N . LEU A 1 198 ? -6.399 -13.660 12.384 1.00 94.06 198 LEU A N 1
ATOM 1473 C CA . LEU A 1 198 ? -7.784 -13.918 12.796 1.00 94.06 198 LEU A CA 1
ATOM 1474 C C . 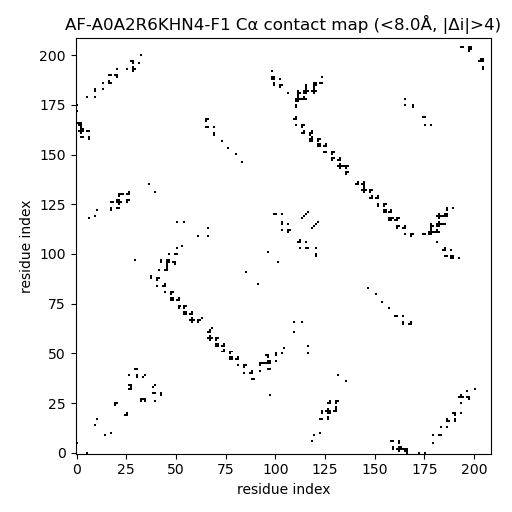LEU A 1 198 ? -7.966 -15.316 13.395 1.00 94.06 198 LEU A C 1
ATOM 1476 O O . LEU A 1 198 ? -8.630 -15.459 14.426 1.00 94.06 198 LEU A O 1
ATOM 1480 N N . ALA A 1 199 ? -7.351 -16.343 12.804 1.00 92.50 199 ALA A N 1
ATOM 1481 C CA . ALA A 1 199 ? -7.403 -17.699 13.342 1.00 92.50 199 ALA A CA 1
ATOM 1482 C C . ALA A 1 199 ? -6.770 -17.778 14.743 1.00 92.50 199 ALA A C 1
ATOM 1484 O O . ALA A 1 199 ? -7.327 -18.432 15.628 1.00 92.50 199 ALA A O 1
ATOM 1485 N N . GLY A 1 200 ? -5.665 -17.061 14.973 1.00 92.56 200 GLY A N 1
ATOM 1486 C CA . GLY A 1 200 ? -5.028 -16.921 16.285 1.00 92.56 200 GLY A CA 1
ATOM 1487 C C . GLY A 1 200 ? -5.935 -16.283 17.343 1.00 92.56 200 GLY A C 1
ATOM 1488 O O . GLY A 1 200 ? -5.816 -16.598 18.526 1.00 92.56 200 GLY A O 1
ATOM 1489 N N . MET A 1 201 ? -6.898 -15.458 16.924 1.00 93.19 201 MET A N 1
ATOM 1490 C CA . MET A 1 201 ? -7.933 -14.867 17.785 1.00 93.19 201 MET A CA 1
ATOM 1491 C C . MET A 1 201 ? -9.177 -15.755 17.946 1.00 93.19 201 MET A C 1
ATOM 1493 O O . MET A 1 201 ? -10.125 -15.370 18.631 1.00 93.19 201 MET A O 1
ATOM 1497 N N . GLY A 1 202 ? -9.218 -16.928 17.304 1.00 91.25 202 GLY A N 1
ATOM 1498 C CA . GLY A 1 202 ? -10.405 -17.786 17.259 1.00 91.25 202 GLY A CA 1
ATOM 1499 C C . GLY A 1 202 ? -11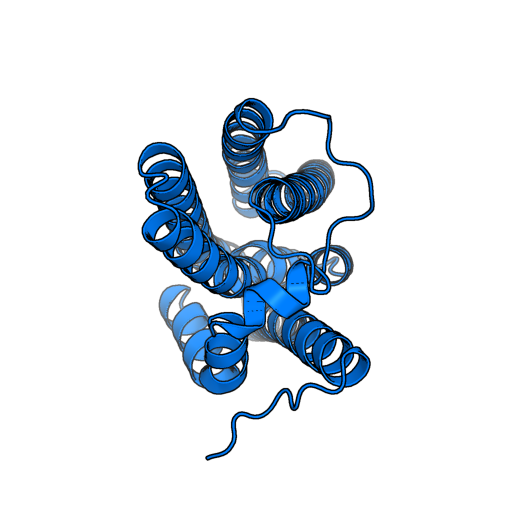.533 -17.238 16.375 1.00 91.25 202 GLY A C 1
ATOM 1500 O O . GLY A 1 202 ? -12.679 -17.669 16.507 1.00 91.25 202 GLY A O 1
ATOM 1501 N N . ILE A 1 203 ? -11.227 -16.291 15.485 1.00 89.62 203 ILE A N 1
ATOM 1502 C CA . ILE A 1 203 ? -12.168 -15.709 14.527 1.00 89.62 203 ILE A CA 1
ATOM 1503 C C . ILE A 1 203 ? -12.028 -16.460 13.202 1.00 89.62 203 ILE A C 1
ATOM 1505 O O . ILE A 1 203 ? -10.928 -16.587 12.672 1.00 89.62 203 ILE A O 1
ATOM 1509 N N . ASP A 1 204 ? -13.141 -16.926 12.628 1.00 83.88 204 ASP A N 1
ATOM 1510 C CA . ASP A 1 204 ? -13.110 -17.519 11.286 1.00 83.88 204 ASP A CA 1
ATOM 1511 C C . ASP A 1 204 ? -12.759 -16.433 10.241 1.00 83.88 204 ASP A C 1
ATOM 1513 O O . ASP A 1 204 ? -13.501 -15.440 10.116 1.00 83.88 204 ASP A O 1
ATOM 1517 N N . PRO A 1 205 ? -11.641 -16.576 9.497 1.00 75.31 205 PRO A N 1
ATOM 1518 C CA . PRO A 1 205 ? -11.260 -15.629 8.453 1.00 75.31 205 PRO A CA 1
ATOM 1519 C C . PRO A 1 205 ? -12.148 -15.738 7.206 1.00 75.31 205 PRO A C 1
ATOM 1521 O O . PRO A 1 205 ? -12.171 -14.826 6.377 1.00 75.31 205 PRO A O 1
ATOM 1524 N N . LYS A 1 206 ? -12.916 -16.824 7.058 1.00 71.81 206 LYS A N 1
ATOM 1525 C CA . LYS A 1 206 ? -14.018 -16.890 6.099 1.00 71.81 206 LYS A CA 1
ATOM 1526 C C . LYS A 1 206 ? -15.261 -16.316 6.791 1.00 71.81 206 LYS A C 1
ATOM 1528 O O . LYS A 1 206 ? -15.547 -16.669 7.931 1.00 71.81 206 LYS A O 1
ATOM 1533 N N . PRO A 1 207 ? -16.023 -15.396 6.180 1.00 56.62 207 PRO A N 1
ATOM 1534 C CA . PRO A 1 207 ? -17.344 -15.103 6.694 1.00 56.62 207 PRO A CA 1
ATOM 1535 C C . PRO A 1 207 ? -18.188 -16.367 6.575 1.00 56.62 207 PRO A C 1
ATOM 1537 O O . PRO A 1 207 ? -18.061 -17.146 5.624 1.00 56.62 207 PRO A O 1
ATOM 1540 N N . VAL A 1 208 ? -19.081 -16.519 7.541 1.00 43.47 208 VAL A N 1
ATOM 1541 C CA . VAL A 1 208 ? -20.248 -17.374 7.391 1.00 43.47 208 VAL A CA 1
ATOM 1542 C C . VAL A 1 208 ? -20.965 -16.890 6.126 1.00 43.47 208 VAL A C 1
ATOM 1544 O O . VAL A 1 208 ? -21.303 -15.709 6.037 1.00 43.47 208 VAL A O 1
ATOM 1547 N N . CYS A 1 209 ? -21.053 -17.759 5.117 1.00 36.91 209 CYS A N 1
ATOM 1548 C CA . CYS A 1 209 ? -21.844 -17.507 3.912 1.00 36.91 209 CYS A CA 1
ATOM 1549 C C . CYS A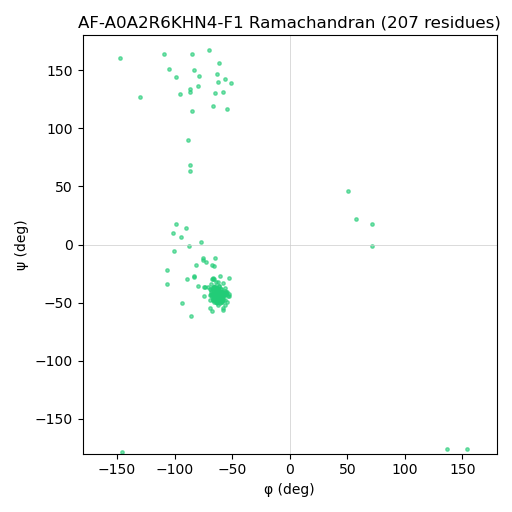 1 209 ? -23.330 -17.393 4.259 1.00 36.91 209 CYS A C 1
ATOM 1551 O O . CYS A 1 209 ? -23.763 -18.102 5.199 1.00 36.91 209 CYS A O 1
#

Nearest PDB structures (foldseek):
  5ffe-assembly2_B  TM=5.720E-01  e=3.313E+00  Synechocystis sp. PCC 6803
  7unj-assembly1_B  TM=3.435E-01  e=7.301E+00  synthetic construct
  6ixf-assembly1_A  TM=1.818E-01  e=3.990E+00  Homo sapiens
  7u8r-assembly1_h  TM=1.961E-01  e=8.012E+00  Sus scrofa

Foldseek 3Di:
DFLVVLLVVLCVVCVVLLVLLLDLLVCCLLLLNPPDLQSLLLLLLLQLVLLLVLLVVVLVVDDDDLLNVLSVVSNVLSVVLNVVSVVVHPDHRDDHHDAPSVLLSVDDDSLLNLLQSQRQVLSSVLSSLNSSLVSCVVVVVVVSSVSSVVVSVVSVVSSVSSRNSLNGPPPDPVSSVSSSVSSNVRSVRSSVSSCVSCVVVVHHSDPDD